Protein AF-A0A261XVB6-F1 (afdb_monomer)

Foldseek 3Di:
DVLVVVLVVCCVVQLVVLLVVLLVCCVPPPVSLVVLQVQLVVVVVVVVVCCCVVVVDDDDDDDRDDSVVSSNSSSVVVSVVVSVVVSVVSVVVVVVVVVVVVVVVVVVVVVVVVVVVVVVVVVVVVVVVVVVVVVVVVVVVVVVVVVVVVVVVVVVVVCCVPPVDDDDDDPPDPPPPDDVPRVVPVVVVVVPPPDVVVVVVVVVVVVVVVVVVVVVVVVVVVVVVVVVVVVPPD

InterPro domains:
  IPR010754 Optic atrophy 3-like [PF07047] (4-123)
  IPR010754 Optic atrophy 3-like [PTHR12499] (3-177)

Solvent-accessible surface area (backbone atoms only — not comparable to full-atom values): 13211 Å² total; per-residue (Å²): 119,64,64,64,54,50,49,56,48,51,50,65,66,44,50,58,58,48,42,52,51,42,51,47,42,42,72,72,34,70,72,49,21,54,48,19,32,52,46,30,54,46,52,52,49,50,52,49,51,49,49,30,69,73,70,69,54,81,91,69,86,82,74,81,66,59,66,75,61,22,27,55,50,14,31,52,53,50,38,51,50,52,53,50,49,53,51,51,51,52,51,52,54,51,48,56,57,50,50,54,57,52,50,54,53,49,54,52,51,53,52,51,51,55,50,50,54,50,52,51,52,52,52,49,51,52,48,52,52,52,51,52,53,52,53,53,51,51,52,52,52,52,52,52,53,49,53,53,51,50,54,51,52,53,50,53,50,51,47,50,73,74,61,77,63,80,91,81,77,84,84,76,66,86,74,81,80,73,55,96,90,53,73,77,59,66,60,55,64,66,66,67,55,73,55,71,71,56,56,49,52,50,49,52,50,50,50,52,53,52,50,56,53,48,55,52,49,52,53,51,49,53,52,48,52,58,54,53,62,64,68,75,76,119

Mean predicted aligned error: 20.4 Å

Organism: NCBI:txid1938954

Radius of gyration: 45.01 Å; Cα contacts (8 Å, |Δi|>4): 60; chains: 1; bounding box: 98×35×127 Å

pLDDT: mean 73.86, std 15.95, range [39.97, 94.69]

Secondary structure (DSSP, 8-state):
-HHHHHHHHHHHHHHHHHHHHHHHHHHH-HHHHHHHHHHHHHHHHHHHHHHHHHH-------PPPPHHHHHHHHHHHHHHHHHHHHHHHHHHHHHHHHHHHHHHHHHHHHHHHHHHHHHHHHHHHHHHHHHHHHHHHHHHHH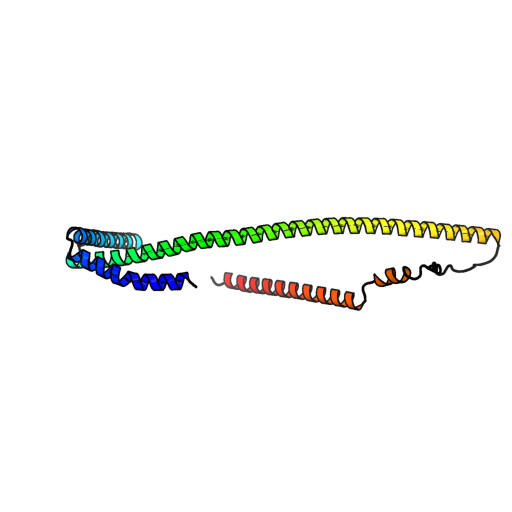HHHHHHHHHHHHHHHHHHHHH-S-------S------TT-HHHHHHHHTTS--HHHHHHHHHHHHHHHHHHHHHHHHHHHHHHHHHHTTS--

Sequence (234 aa):
MSAIKLGSLLIRTLAKPVANSIKTQAKQHPSFNQFCINVAQFTHRVEMNLKMSFLGYKKEVIRPLNDKRAVEAGANFLSESILFTVAAALILAESTRSAISNKNRRNLVDESISRLESEVEELRTSIEESTHANSDIQKHVQLLEEENGQLRRILDEIISVSIGLRDHTSYDRPAVMTFPGFEKQAQHHQAMALKPSEAEAVREALQRGSQAHTETQDAIEHLKVLNNDTSHAT

Structure (mmCIF, N/CA/C/O backbone):
data_AF-A0A261XVB6-F1
#
_entry.id   AF-A0A261XVB6-F1
#
loop_
_atom_site.group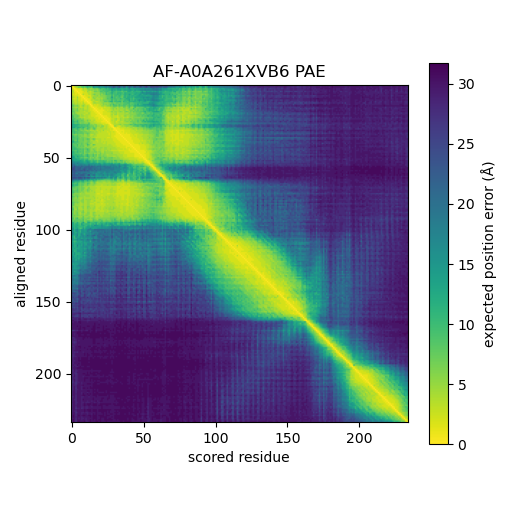_PDB
_atom_site.id
_atom_site.type_symbol
_atom_site.label_atom_id
_atom_site.label_alt_id
_atom_site.label_comp_id
_atom_site.label_asym_id
_atom_site.label_entity_id
_atom_site.label_seq_id
_atom_site.pdbx_PDB_ins_code
_atom_site.Cartn_x
_atom_site.Cartn_y
_atom_site.Cartn_z
_atom_site.occupancy
_atom_site.B_iso_or_equiv
_atom_site.auth_seq_id
_atom_site.auth_comp_id
_atom_site.auth_asym_id
_atom_site.auth_atom_id
_atom_site.pdbx_PDB_model_num
ATOM 1 N N . MET A 1 1 ? 9.467 -11.516 6.089 1.00 56.84 1 MET A N 1
ATOM 2 C CA . MET A 1 1 ? 9.468 -12.280 7.366 1.00 56.84 1 MET A CA 1
ATOM 3 C C . MET A 1 1 ? 9.385 -11.407 8.622 1.00 56.84 1 MET A C 1
ATOM 5 O O . MET A 1 1 ? 8.806 -11.864 9.600 1.00 56.84 1 MET A O 1
ATOM 9 N N . SER A 1 2 ? 9.936 -10.189 8.640 1.00 70.25 2 SER A N 1
ATOM 10 C CA . SER A 1 2 ? 10.050 -9.384 9.871 1.00 70.25 2 SER A CA 1
ATOM 11 C C . SER A 1 2 ? 8.726 -8.800 10.385 1.00 70.25 2 SER A C 1
ATOM 13 O O . SER A 1 2 ? 8.495 -8.824 11.588 1.00 70.25 2 SER A O 1
ATOM 15 N N . ALA A 1 3 ? 7.818 -8.362 9.504 1.00 70.06 3 ALA A N 1
ATOM 16 C CA . ALA A 1 3 ? 6.543 -7.756 9.911 1.00 70.06 3 ALA A CA 1
ATOM 17 C C . ALA A 1 3 ? 5.604 -8.735 10.638 1.00 70.06 3 ALA A C 1
ATOM 19 O O . ALA A 1 3 ? 5.028 -8.389 11.661 1.00 70.06 3 ALA A O 1
ATOM 20 N N . ILE A 1 4 ? 5.508 -9.985 10.169 1.00 76.00 4 ILE A N 1
ATOM 21 C CA . ILE A 1 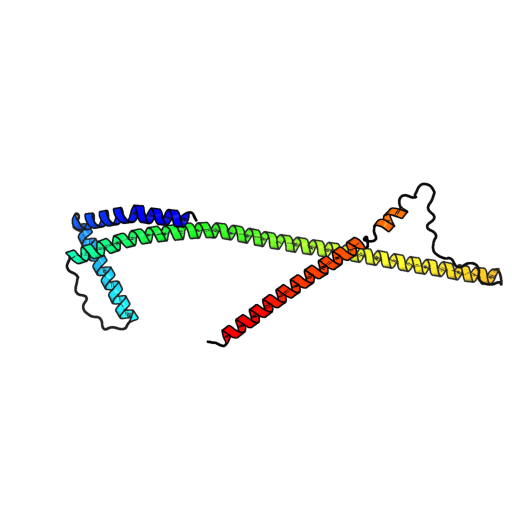4 ? 4.687 -11.027 10.813 1.00 76.00 4 ILE A CA 1
ATOM 22 C C . ILE A 1 4 ? 5.226 -11.337 12.216 1.00 76.00 4 ILE A C 1
ATOM 24 O O . ILE A 1 4 ? 4.464 -11.431 13.177 1.00 76.00 4 ILE A O 1
ATOM 28 N N . LYS A 1 5 ? 6.556 -11.436 12.349 1.00 78.25 5 LYS A N 1
ATOM 29 C CA . LYS A 1 5 ? 7.219 -11.673 13.637 1.00 78.25 5 LYS A CA 1
ATOM 30 C C . LYS A 1 5 ? 6.979 -10.508 14.603 1.00 78.25 5 LYS A C 1
ATOM 32 O O . LYS A 1 5 ? 6.546 -10.746 15.727 1.00 78.25 5 LYS A O 1
ATOM 37 N N . LEU A 1 6 ? 7.164 -9.268 14.150 1.00 77.81 6 LEU A N 1
ATOM 38 C CA . LEU A 1 6 ? 6.908 -8.066 14.951 1.00 77.81 6 LEU A CA 1
ATOM 39 C C . LEU A 1 6 ? 5.429 -7.916 15.327 1.00 77.81 6 LEU A C 1
ATOM 41 O O . LEU A 1 6 ? 5.128 -7.648 16.486 1.00 77.81 6 LEU A O 1
ATOM 45 N N . GLY A 1 7 ? 4.507 -8.160 14.395 1.00 77.69 7 GLY A N 1
ATOM 46 C CA . GLY A 1 7 ? 3.067 -8.112 14.645 1.00 77.69 7 GLY A CA 1
ATOM 47 C C . GLY A 1 7 ? 2.630 -9.138 15.690 1.00 77.69 7 GLY A C 1
ATOM 48 O O . GLY A 1 7 ? 1.938 -8.786 16.643 1.00 77.69 7 GLY A O 1
ATOM 49 N N . SER A 1 8 ? 3.104 -10.384 15.575 1.00 82.25 8 SER A N 1
ATOM 50 C CA . SER A 1 8 ? 2.797 -11.442 16.551 1.00 82.25 8 SER A CA 1
ATOM 51 C C . SER A 1 8 ? 3.316 -11.122 17.958 1.00 82.25 8 SER A C 1
ATOM 53 O O . SER A 1 8 ? 2.643 -11.407 18.951 1.00 82.25 8 SER A O 1
ATOM 55 N N . LEU A 1 9 ? 4.482 -10.475 18.048 1.00 81.19 9 LEU A N 1
ATOM 56 C CA . LEU A 1 9 ? 5.058 -10.041 19.313 1.00 81.19 9 LEU A CA 1
ATOM 57 C C . LEU A 1 9 ? 4.228 -8.900 19.904 1.00 81.19 9 LEU A C 1
ATOM 59 O O . LEU A 1 9 ? 3.797 -8.991 21.044 1.00 81.19 9 LEU A O 1
ATOM 63 N N . LEU A 1 10 ? 3.923 -7.876 19.111 1.00 77.75 10 LEU A N 1
ATOM 64 C CA . LEU A 1 10 ? 3.194 -6.682 19.537 1.00 77.75 10 LEU A CA 1
ATOM 65 C C . LEU A 1 10 ? 1.775 -7.013 20.023 1.00 77.75 10 LEU A C 1
ATOM 67 O O . LEU A 1 10 ? 1.356 -6.525 21.072 1.00 77.75 10 LEU A O 1
ATOM 71 N N . ILE A 1 11 ? 1.081 -7.925 19.338 1.00 79.69 11 ILE A N 1
ATOM 72 C CA . ILE A 1 11 ? -0.204 -8.473 19.792 1.00 79.69 11 ILE A CA 1
ATOM 73 C C . ILE A 1 11 ? -0.054 -9.159 21.150 1.00 79.69 11 ILE A C 1
ATOM 75 O O . ILE A 1 11 ? -0.820 -8.874 22.066 1.00 79.69 11 ILE A O 1
ATOM 79 N N . ARG A 1 12 ? 0.955 -10.015 21.333 1.00 79.50 12 ARG A N 1
ATOM 80 C CA . ARG A 1 12 ? 1.160 -10.724 22.604 1.00 79.50 12 ARG A CA 1
ATOM 81 C C . ARG A 1 12 ? 1.516 -9.779 23.754 1.00 79.50 12 ARG A C 1
ATOM 83 O O . ARG A 1 12 ? 1.060 -10.004 24.876 1.00 79.50 12 ARG A O 1
ATOM 90 N N . THR A 1 13 ? 2.308 -8.744 23.486 1.00 83.44 13 THR A N 1
ATOM 91 C CA . THR A 1 13 ? 2.786 -7.805 24.506 1.00 83.44 13 THR A CA 1
ATOM 92 C C . THR A 1 13 ? 1.726 -6.778 24.887 1.00 83.44 13 THR A C 1
ATOM 94 O O . THR A 1 13 ? 1.644 -6.421 26.055 1.00 83.44 13 THR A O 1
ATOM 97 N N . LEU A 1 14 ? 0.891 -6.326 23.944 1.00 80.75 14 LEU A N 1
ATOM 98 C CA . LEU A 1 14 ? -0.116 -5.293 24.204 1.00 80.75 14 LEU A CA 1
ATOM 99 C C . LEU A 1 14 ? -1.494 -5.857 24.557 1.00 80.75 14 LEU A C 1
ATOM 101 O O . LEU A 1 14 ? -2.204 -5.235 25.342 1.00 80.75 14 LEU A O 1
ATOM 105 N N . ALA A 1 15 ? -1.879 -7.039 24.063 1.00 81.94 15 ALA A N 1
ATOM 106 C CA . ALA A 1 15 ? -3.244 -7.536 24.251 1.00 81.94 15 ALA A CA 1
ATOM 107 C C . ALA A 1 15 ? -3.628 -7.718 25.725 1.00 81.94 15 ALA A C 1
ATOM 109 O O . ALA A 1 15 ? -4.680 -7.252 26.158 1.00 81.94 15 ALA A O 1
ATOM 110 N N . LYS A 1 16 ? -2.761 -8.357 26.519 1.00 85.81 16 LYS A N 1
ATOM 111 C CA . LYS A 1 16 ? -3.020 -8.593 27.947 1.00 85.81 16 LYS A CA 1
ATOM 112 C C . LYS A 1 16 ? -3.067 -7.306 28.783 1.00 85.81 16 LYS A C 1
ATOM 114 O O . LYS A 1 16 ? -4.055 -7.130 29.498 1.00 85.81 16 LYS A O 1
ATOM 119 N N . PRO A 1 17 ? -2.059 -6.410 28.738 1.00 86.81 17 PRO A N 1
ATOM 120 C CA . PRO A 1 17 ? -2.098 -5.193 29.543 1.00 86.81 17 PRO A CA 1
ATOM 121 C C . PRO A 1 17 ? -3.217 -4.249 29.104 1.00 86.81 17 PRO A C 1
ATOM 123 O O . PRO A 1 17 ? -3.887 -3.695 29.966 1.00 86.81 17 PRO A O 1
ATOM 126 N N . VAL A 1 18 ? -3.490 -4.110 27.801 1.00 87.06 18 VAL A N 1
ATOM 127 C CA . VAL A 1 18 ? -4.575 -3.240 27.314 1.00 87.06 18 VAL A CA 1
ATOM 128 C C . VAL A 1 18 ? -5.936 -3.750 27.788 1.00 87.06 18 VAL A C 1
ATOM 130 O O . VAL A 1 18 ? -6.711 -2.981 28.356 1.00 87.06 18 VAL A O 1
ATOM 133 N N . ALA A 1 19 ? -6.209 -5.051 27.646 1.00 85.44 19 ALA A N 1
ATOM 134 C CA . ALA A 1 19 ? -7.463 -5.638 28.114 1.00 85.44 19 ALA A CA 1
ATOM 135 C C . ALA A 1 19 ? -7.640 -5.497 29.636 1.00 85.44 19 ALA A C 1
ATOM 137 O O . ALA A 1 19 ? -8.719 -5.128 30.104 1.00 85.44 19 ALA A O 1
ATOM 138 N N . ASN A 1 20 ? -6.584 -5.745 30.418 1.00 88.00 20 ASN A N 1
ATOM 139 C CA . ASN A 1 20 ? -6.644 -5.626 31.876 1.00 88.00 20 ASN A CA 1
ATOM 140 C C . ASN A 1 20 ? -6.807 -4.172 32.339 1.00 88.00 20 ASN A C 1
ATOM 142 O O . ASN A 1 20 ? -7.611 -3.912 33.236 1.00 88.00 20 ASN A O 1
ATOM 146 N N . SER A 1 21 ? -6.113 -3.221 31.711 1.00 87.31 21 SER A N 1
ATOM 147 C CA . SER A 1 21 ? -6.244 -1.795 32.024 1.00 87.31 21 SER A CA 1
ATOM 148 C C . SER A 1 21 ? -7.649 -1.280 31.722 1.00 87.31 21 SER A C 1
ATOM 150 O O . SER A 1 21 ? -8.256 -0.631 32.569 1.00 87.31 21 SER A O 1
ATOM 152 N N . ILE A 1 22 ? -8.219 -1.632 30.566 1.00 87.38 22 ILE A N 1
ATOM 153 C CA . ILE A 1 22 ? -9.573 -1.204 30.183 1.00 87.38 22 ILE A CA 1
ATOM 154 C C . ILE A 1 22 ? -10.628 -1.797 31.124 1.00 87.38 22 ILE A C 1
ATOM 156 O O . ILE A 1 22 ? -11.503 -1.073 31.595 1.00 87.38 22 ILE A O 1
ATOM 160 N N . LYS A 1 23 ? -10.523 -3.086 31.477 1.00 86.12 23 LYS A N 1
ATOM 161 C CA . LYS A 1 23 ? -11.432 -3.723 32.449 1.00 86.12 23 LYS A CA 1
ATOM 162 C C . LYS A 1 23 ? -11.341 -3.097 33.840 1.00 86.12 23 LYS A C 1
ATOM 164 O O . LYS A 1 23 ? -12.351 -3.006 34.535 1.00 86.12 23 LYS A O 1
ATOM 169 N N . THR A 1 24 ? -10.145 -2.680 34.247 1.00 88.56 24 THR A N 1
ATOM 170 C CA . THR A 1 24 ? -9.918 -2.028 35.54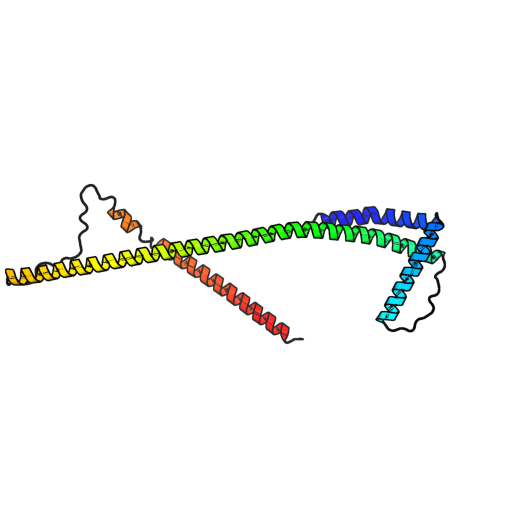2 1.00 88.56 24 THR A CA 1
ATOM 171 C C . THR A 1 24 ? -10.520 -0.623 35.546 1.00 88.56 24 THR A C 1
ATOM 173 O O . THR A 1 24 ? -11.302 -0.298 36.438 1.00 88.56 24 THR A O 1
ATOM 176 N N . GLN A 1 25 ? -10.287 0.158 34.487 1.00 87.81 25 GLN A N 1
ATOM 177 C CA . GLN A 1 25 ? -10.868 1.494 34.328 1.00 87.81 25 GLN A CA 1
ATOM 178 C C . GLN A 1 25 ? -12.398 1.470 34.230 1.00 87.81 25 GLN A C 1
ATOM 180 O O . GLN A 1 25 ? -13.057 2.333 34.805 1.00 87.81 25 GLN A O 1
ATOM 185 N N . ALA A 1 26 ? -12.976 0.452 33.585 1.00 86.94 26 ALA A N 1
ATOM 186 C CA . ALA A 1 26 ? -14.427 0.241 33.495 1.00 86.94 26 ALA A CA 1
ATOM 187 C C . ALA A 1 26 ? -15.099 0.036 34.861 1.00 86.94 26 ALA A C 1
ATOM 189 O O . ALA A 1 26 ? -16.275 0.361 35.034 1.00 86.94 26 ALA A O 1
ATOM 190 N N . LYS A 1 27 ? -14.351 -0.478 35.844 1.00 84.19 27 LYS A N 1
ATOM 191 C CA . LYS A 1 27 ? -14.835 -0.698 37.212 1.00 84.19 27 LYS A CA 1
ATOM 192 C C . LYS A 1 27 ? -14.531 0.472 38.145 1.00 84.19 27 LYS A C 1
ATOM 194 O O . LYS A 1 27 ? -15.310 0.717 39.057 1.00 84.19 27 LYS A O 1
ATOM 199 N N . GLN A 1 28 ? -13.409 1.160 37.938 1.00 86.62 28 GLN A N 1
ATOM 200 C CA . GLN A 1 28 ? -12.924 2.207 38.841 1.00 86.62 28 GLN A CA 1
ATOM 201 C C . GLN A 1 28 ? -13.483 3.599 38.520 1.00 86.62 28 GLN A C 1
ATOM 203 O O . GLN A 1 28 ? -13.723 4.373 39.443 1.00 86.62 28 GLN A O 1
ATOM 208 N N . HIS A 1 29 ? -13.725 3.925 37.244 1.00 89.31 29 HIS A N 1
ATOM 209 C CA . HIS A 1 29 ? -14.181 5.258 36.844 1.00 89.31 29 HIS A CA 1
ATOM 210 C C . HIS A 1 29 ? -15.643 5.268 36.361 1.00 89.31 29 HIS A C 1
ATOM 212 O O . HIS A 1 29 ? -15.937 4.672 35.323 1.00 89.31 29 HIS A O 1
ATOM 218 N N . PRO A 1 30 ? -16.553 6.012 37.029 1.00 86.56 30 PRO A N 1
ATOM 219 C CA . PRO A 1 30 ? -17.961 6.085 36.632 1.00 86.56 30 PRO A CA 1
ATOM 220 C C . PRO A 1 30 ? -18.167 6.724 35.251 1.00 86.56 30 PRO A C 1
ATOM 222 O O . PRO A 1 30 ? -18.986 6.246 34.473 1.00 86.56 30 PRO A O 1
ATOM 225 N N . SER A 1 31 ? -17.383 7.744 34.886 1.00 87.81 31 SER A N 1
ATOM 226 C CA . SER A 1 31 ? -17.466 8.357 33.550 1.00 87.81 31 SER A CA 1
ATOM 227 C C . SER A 1 31 ? -17.109 7.368 32.437 1.00 87.81 31 SER A C 1
ATOM 229 O O . SER A 1 31 ? -17.745 7.342 31.385 1.00 87.81 31 SER A O 1
ATOM 231 N N . PHE A 1 32 ? -16.100 6.528 32.679 1.00 87.25 32 PHE A N 1
ATOM 232 C CA . PHE A 1 32 ? -15.657 5.527 31.714 1.00 87.25 32 PHE A CA 1
ATOM 233 C C . PHE A 1 32 ? -16.599 4.317 31.674 1.00 87.25 32 PHE A C 1
ATOM 235 O O . PHE A 1 32 ? -16.872 3.786 30.603 1.00 87.25 32 PHE A O 1
ATOM 242 N N . ASN A 1 33 ? -17.177 3.940 32.814 1.00 87.56 33 ASN A N 1
ATOM 243 C CA . ASN A 1 33 ? -18.265 2.970 32.891 1.00 87.56 33 ASN A CA 1
ATOM 244 C C . ASN A 1 33 ? -19.444 3.388 31.990 1.00 87.56 33 ASN A C 1
ATOM 246 O O . ASN A 1 33 ? -19.859 2.616 31.124 1.00 87.56 33 ASN A O 1
ATOM 250 N N . GLN A 1 34 ? -19.884 4.647 32.087 1.00 88.19 34 GLN A N 1
ATOM 251 C CA . GLN A 1 34 ? -20.965 5.172 31.252 1.00 88.19 34 GLN A CA 1
ATOM 252 C C . GLN A 1 34 ? -20.602 5.219 29.766 1.00 88.19 34 GLN A C 1
ATOM 254 O O . GLN A 1 34 ? -21.436 4.923 28.910 1.00 88.19 34 GLN A O 1
ATOM 259 N N . PHE A 1 35 ? -19.342 5.523 29.448 1.00 89.81 35 PHE A N 1
ATOM 260 C CA . PHE A 1 35 ? -18.830 5.412 28.086 1.00 89.81 35 PHE A CA 1
ATOM 261 C C . PHE A 1 35 ? -18.906 3.969 27.563 1.00 89.81 35 PHE A C 1
ATOM 263 O O . PHE A 1 35 ? -19.417 3.751 26.466 1.00 89.81 35 PHE A O 1
ATOM 270 N N . CYS A 1 36 ? -18.484 2.973 28.349 1.00 88.81 36 CYS A N 1
ATOM 271 C CA . CYS A 1 36 ? -18.594 1.561 27.975 1.00 88.81 36 CYS A CA 1
ATOM 272 C C . CYS A 1 36 ? -20.050 1.130 27.758 1.00 88.81 36 CYS A C 1
ATOM 274 O O . CYS A 1 36 ? -20.319 0.402 26.804 1.00 88.81 36 CYS A O 1
ATOM 276 N N . ILE A 1 37 ? -20.990 1.606 28.581 1.00 88.19 37 ILE A N 1
ATOM 277 C CA . ILE A 1 37 ? -22.425 1.354 28.385 1.00 88.19 37 ILE A CA 1
ATOM 278 C C . ILE A 1 37 ? -22.891 1.954 27.057 1.00 88.19 37 ILE A C 1
ATOM 280 O O . ILE A 1 37 ? -23.522 1.258 26.264 1.00 88.19 37 ILE A O 1
ATOM 284 N N . ASN A 1 38 ? -22.541 3.210 26.773 1.00 88.81 38 ASN A N 1
ATOM 285 C CA . ASN A 1 38 ? -22.914 3.873 25.523 1.00 88.81 38 ASN A CA 1
ATOM 286 C C . ASN A 1 38 ? -22.355 3.140 24.299 1.00 88.81 38 ASN A C 1
ATOM 288 O O . ASN A 1 38 ? -23.084 2.927 23.332 1.00 88.81 38 ASN A O 1
ATOM 292 N N . VAL A 1 39 ? -21.095 2.702 24.360 1.00 90.38 39 VAL A N 1
ATOM 293 C CA . VAL A 1 39 ? -20.457 1.906 23.304 1.00 90.38 39 VAL A CA 1
ATOM 294 C C . VAL A 1 39 ? -21.157 0.558 23.136 1.00 90.38 39 VAL A C 1
ATOM 296 O O . VAL A 1 39 ? -21.505 0.198 22.018 1.00 90.38 39 VAL A O 1
ATOM 299 N N . ALA A 1 40 ? -21.438 -0.166 24.222 1.00 88.31 40 ALA A N 1
ATOM 300 C CA . ALA A 1 40 ? -22.124 -1.456 24.154 1.00 88.31 40 ALA A CA 1
ATOM 301 C C . ALA A 1 40 ? -23.529 -1.332 23.543 1.00 88.31 40 ALA A C 1
ATOM 303 O O . ALA A 1 40 ? -23.912 -2.122 22.680 1.00 88.31 40 ALA A O 1
ATOM 304 N N . GLN A 1 41 ? -24.282 -0.307 23.948 1.00 87.50 41 GLN A N 1
ATOM 305 C CA . GLN A 1 41 ? -25.609 -0.019 23.407 1.00 87.50 41 GLN A CA 1
ATOM 306 C C . GLN A 1 41 ? -25.536 0.428 21.943 1.00 87.50 41 GLN A C 1
ATOM 308 O O . GLN A 1 41 ? -26.385 0.036 21.145 1.00 87.50 41 GLN A O 1
ATOM 313 N N . PHE A 1 42 ? -24.529 1.221 21.566 1.00 89.31 42 PHE A N 1
ATOM 314 C CA . PHE A 1 42 ? -24.295 1.622 20.180 1.00 89.31 42 PHE A CA 1
ATOM 315 C C . PHE A 1 42 ? -23.989 0.414 19.295 1.00 89.31 42 PHE A C 1
ATOM 317 O O . PHE A 1 42 ? -24.677 0.212 18.297 1.00 89.31 42 PHE A O 1
ATOM 324 N N . THR A 1 43 ? -23.026 -0.423 19.685 1.00 87.56 43 THR A N 1
ATOM 325 C CA . THR A 1 43 ? -22.654 -1.627 18.934 1.00 87.56 43 THR A CA 1
ATOM 326 C C . THR A 1 43 ? -23.851 -2.557 18.775 1.00 87.56 43 THR A C 1
ATOM 328 O O . THR A 1 43 ? -24.128 -3.007 17.667 1.00 87.56 43 THR A O 1
ATOM 331 N N . HIS A 1 44 ? -24.632 -2.764 19.837 1.00 84.56 44 HIS A N 1
ATOM 332 C CA . HIS A 1 44 ? -25.839 -3.583 19.764 1.00 84.56 44 HIS A CA 1
ATOM 333 C C . HIS A 1 44 ? -26.907 -2.986 18.831 1.00 84.56 44 HIS A C 1
ATOM 335 O O . HIS A 1 44 ? -27.548 -3.712 18.073 1.00 84.56 44 HIS A O 1
ATOM 341 N N . ARG A 1 45 ? -27.079 -1.657 18.828 1.00 84.62 45 ARG A N 1
ATOM 342 C CA . ARG A 1 45 ? -27.983 -0.964 17.894 1.00 84.62 45 ARG A CA 1
ATOM 343 C C . ARG A 1 45 ? -27.518 -1.089 16.450 1.00 84.62 45 ARG A C 1
ATOM 345 O O . ARG A 1 45 ? -28.349 -1.322 15.581 1.00 84.62 45 ARG A O 1
ATOM 352 N N . VAL A 1 46 ? -26.221 -0.938 16.190 1.00 89.31 46 VAL A N 1
ATOM 353 C CA . VAL A 1 46 ? -25.637 -1.106 14.853 1.00 89.31 46 VAL A CA 1
ATOM 354 C C . VAL A 1 46 ? -25.820 -2.541 14.373 1.00 89.31 46 VAL A C 1
ATOM 356 O O . VAL A 1 46 ? -26.291 -2.746 13.259 1.00 89.31 46 VAL A O 1
ATOM 359 N N . GLU A 1 47 ? -25.529 -3.525 15.224 1.00 85.88 47 GLU A N 1
ATOM 360 C CA . GLU A 1 47 ? -25.714 -4.942 14.917 1.00 85.88 47 GLU A CA 1
ATOM 361 C C . GLU A 1 47 ? -27.181 -5.263 14.609 1.00 85.88 47 GLU A C 1
ATOM 363 O O . GLU A 1 47 ? -27.471 -5.891 13.592 1.00 85.88 47 GLU A O 1
ATOM 368 N N . MET A 1 48 ? -28.115 -4.795 15.445 1.00 84.44 48 MET A N 1
ATOM 369 C CA . MET A 1 48 ? -29.545 -4.995 15.218 1.00 84.44 48 MET A CA 1
ATOM 370 C C . MET A 1 48 ? -29.982 -4.308 13.922 1.00 84.44 48 MET A C 1
ATOM 372 O O . MET A 1 48 ? -30.620 -4.942 13.094 1.00 84.44 48 MET A O 1
ATOM 376 N N . ASN A 1 49 ? -29.591 -3.051 13.693 1.00 86.25 49 ASN A N 1
ATOM 377 C CA . ASN A 1 49 ? -29.923 -2.315 12.470 1.00 86.25 49 ASN A CA 1
ATOM 378 C C . ASN A 1 49 ? -29.387 -3.014 11.214 1.00 86.25 49 ASN A C 1
ATOM 380 O O . ASN A 1 49 ? -30.108 -3.102 10.224 1.00 86.25 49 ASN A O 1
ATOM 384 N N . LEU A 1 50 ? -28.161 -3.544 11.253 1.00 88.38 50 LEU A N 1
ATOM 385 C CA . LEU A 1 50 ? -27.584 -4.329 10.160 1.00 88.38 50 LEU A CA 1
ATOM 386 C C . LEU A 1 50 ? -28.347 -5.637 9.945 1.00 88.38 50 LEU A C 1
ATOM 388 O O . LEU A 1 50 ? -28.686 -5.947 8.808 1.00 88.38 50 LEU A O 1
ATOM 392 N N . LYS A 1 51 ? -28.678 -6.374 11.013 1.00 84.44 51 LYS A N 1
ATOM 393 C CA . LYS A 1 51 ? -29.484 -7.602 10.920 1.00 84.44 51 LYS A CA 1
ATOM 394 C C . LYS A 1 51 ? -30.878 -7.328 10.363 1.00 84.44 51 LYS A C 1
ATOM 396 O O . LYS A 1 51 ? -31.335 -8.073 9.506 1.00 84.44 51 LYS A O 1
ATOM 401 N N . MET A 1 52 ? -31.536 -6.253 10.794 1.00 84.94 52 MET A N 1
ATOM 402 C CA . MET A 1 52 ? -32.851 -5.873 10.271 1.00 84.94 52 MET A CA 1
ATOM 403 C C . MET A 1 52 ? -32.769 -5.421 8.811 1.00 84.94 52 MET A C 1
ATOM 405 O O . MET A 1 52 ? -33.637 -5.775 8.023 1.00 84.94 52 MET A O 1
ATOM 409 N N . SER A 1 53 ? -31.729 -4.663 8.447 1.00 83.69 53 SER A N 1
ATOM 410 C CA . SER A 1 53 ? -31.511 -4.184 7.076 1.00 83.69 53 SER A CA 1
ATOM 411 C C . SER A 1 53 ? -31.194 -5.333 6.117 1.00 83.69 53 SER A C 1
ATOM 413 O O . SER A 1 53 ? -31.725 -5.386 5.014 1.00 83.69 53 SER A O 1
ATOM 415 N N . PHE A 1 54 ? -30.363 -6.283 6.551 1.00 89.38 54 PHE A N 1
ATOM 416 C CA . PHE A 1 54 ? -29.911 -7.388 5.711 1.00 89.38 54 PHE A CA 1
ATOM 417 C C . PHE A 1 54 ? -30.909 -8.553 5.650 1.00 89.38 54 PHE A C 1
ATOM 419 O O . PHE A 1 54 ? -31.107 -9.123 4.584 1.00 89.38 54 PHE A O 1
ATOM 426 N N . LEU A 1 55 ? -31.552 -8.912 6.770 1.00 85.31 55 LEU A N 1
ATOM 427 C CA . LEU A 1 55 ? -32.481 -10.052 6.849 1.00 85.31 55 LEU A CA 1
ATOM 428 C C . LEU A 1 55 ? -33.972 -9.657 6.827 1.00 85.31 55 LEU A C 1
ATOM 430 O O . LEU A 1 55 ? -34.830 -10.533 6.871 1.00 85.31 55 LEU A O 1
ATOM 434 N N . GLY A 1 56 ? -34.310 -8.364 6.771 1.00 79.88 56 GLY A N 1
ATOM 435 C CA . GLY A 1 56 ? -35.692 -7.891 6.601 1.00 79.88 56 GLY A CA 1
ATOM 436 C C . GLY A 1 56 ? -36.627 -8.088 7.807 1.00 79.88 56 GLY A C 1
ATOM 437 O O . GLY A 1 56 ? -37.847 -8.022 7.656 1.00 79.88 56 GLY A O 1
ATOM 438 N N . TYR A 1 57 ? -36.098 -8.337 9.010 1.00 75.00 57 TYR A N 1
ATOM 439 C CA . TYR A 1 57 ? -36.910 -8.532 10.220 1.00 75.00 57 TYR A CA 1
ATOM 440 C C . TYR A 1 57 ? -37.612 -7.233 10.694 1.00 75.00 57 TYR A C 1
ATOM 442 O O . TYR A 1 57 ? -37.075 -6.130 10.572 1.00 75.00 57 TYR A O 1
ATOM 450 N N . LYS A 1 58 ? -38.816 -7.353 11.288 1.00 64.50 58 LYS A N 1
ATOM 451 C CA . LYS A 1 58 ? -39.601 -6.227 11.852 1.00 64.50 58 LYS A CA 1
ATOM 452 C C . LYS A 1 58 ? -38.921 -5.625 13.082 1.00 64.50 58 LYS A C 1
ATOM 454 O O . LYS A 1 58 ? -38.615 -6.348 14.020 1.00 64.50 58 LYS A O 1
ATOM 459 N N . LYS A 1 59 ? -38.748 -4.296 13.097 1.00 59.66 59 LYS A N 1
ATOM 460 C CA . LYS A 1 59 ? -38.080 -3.517 14.158 1.00 59.66 59 LYS A CA 1
ATOM 461 C C . LYS A 1 59 ? -38.658 -3.814 15.551 1.00 59.66 59 LYS A C 1
ATOM 463 O O . LYS A 1 59 ? -39.696 -3.273 15.923 1.00 59.66 59 LYS A O 1
ATOM 468 N N . GLU A 1 60 ? -37.973 -4.659 16.314 1.00 59.59 60 GLU A N 1
ATOM 469 C CA . GLU A 1 60 ? -38.331 -5.012 17.689 1.00 59.59 60 GLU A CA 1
ATOM 470 C C . GLU A 1 60 ? -37.662 -4.050 18.692 1.00 59.59 60 GLU A C 1
ATOM 472 O O . GLU A 1 60 ? -36.591 -3.494 18.429 1.00 59.59 60 GLU A O 1
ATOM 477 N N . VAL A 1 61 ? -38.312 -3.800 19.835 1.00 57.53 61 VAL A N 1
ATOM 478 C CA . VAL A 1 61 ? -37.821 -2.869 20.865 1.00 57.53 61 VAL A CA 1
ATOM 479 C C . VAL A 1 61 ? -36.570 -3.446 21.530 1.00 57.53 61 VAL A C 1
ATOM 481 O O . VAL A 1 61 ? -36.634 -4.421 22.277 1.00 57.53 61 VAL A O 1
ATOM 484 N N . ILE A 1 62 ? -35.427 -2.810 21.274 1.00 61.44 62 ILE A N 1
ATOM 485 C CA . ILE A 1 62 ? -34.125 -3.186 21.829 1.00 61.44 62 ILE A CA 1
ATOM 486 C C . ILE A 1 62 ? -34.140 -2.937 23.343 1.00 61.44 62 ILE A C 1
ATOM 488 O O . ILE A 1 62 ? -34.133 -1.788 23.790 1.00 61.44 62 ILE A O 1
ATOM 492 N N . ARG A 1 63 ? -34.165 -4.009 24.143 1.00 60.25 63 ARG A N 1
ATOM 493 C CA . ARG A 1 63 ? -34.082 -3.909 25.607 1.00 60.25 63 ARG A CA 1
ATOM 494 C C . ARG A 1 63 ? -32.647 -3.542 26.004 1.00 60.25 63 ARG A C 1
ATOM 496 O O . ARG A 1 63 ? -31.727 -4.261 25.612 1.00 60.25 63 ARG A O 1
ATOM 503 N N . PRO A 1 64 ? -32.424 -2.464 26.776 1.00 65.56 64 PRO A N 1
ATOM 504 C CA . PRO A 1 64 ? -31.086 -2.136 27.239 1.00 65.56 64 PRO A CA 1
ATOM 505 C C . PRO A 1 64 ? -30.572 -3.245 28.167 1.00 65.56 64 PRO A C 1
ATOM 507 O O . PRO A 1 64 ? -31.274 -3.704 29.068 1.00 65.56 64 PRO A O 1
ATOM 510 N N . LEU A 1 65 ? -29.346 -3.701 27.912 1.00 63.72 65 LEU A N 1
ATOM 511 C CA . LEU A 1 65 ? -28.663 -4.695 28.735 1.00 63.72 65 LEU A CA 1
ATOM 512 C C . LEU A 1 65 ? -28.414 -4.152 30.155 1.00 63.72 65 LEU A C 1
ATOM 514 O O . LEU A 1 65 ? -28.126 -2.970 30.310 1.00 63.72 65 LEU A O 1
ATOM 518 N N . ASN A 1 66 ? -28.467 -5.029 31.165 1.00 77.00 66 ASN A N 1
ATOM 519 C CA . ASN A 1 66 ? -28.091 -4.723 32.553 1.00 77.00 66 ASN A CA 1
ATOM 520 C C . ASN A 1 66 ? -26.721 -4.022 32.598 1.00 77.00 66 ASN A C 1
ATOM 522 O O . ASN A 1 66 ? -25.759 -4.546 32.028 1.00 77.00 66 ASN A O 1
ATOM 526 N N . ASP A 1 67 ? -26.637 -2.889 33.298 1.00 79.56 67 ASP A N 1
ATOM 527 C CA . ASP A 1 67 ? -25.473 -1.999 33.358 1.00 79.56 67 ASP A CA 1
ATOM 528 C C . ASP A 1 67 ? -24.156 -2.753 33.569 1.00 79.56 67 ASP A C 1
ATOM 530 O O . ASP A 1 67 ? -23.193 -2.540 32.839 1.00 79.56 67 ASP A O 1
ATOM 534 N N . LYS A 1 68 ? -24.113 -3.738 34.476 1.00 84.38 68 LYS A N 1
ATOM 535 C CA . LYS A 1 68 ? -22.888 -4.526 34.728 1.00 84.38 68 LYS A CA 1
ATOM 536 C C . LYS A 1 68 ? -22.419 -5.314 33.501 1.00 84.38 68 LYS A C 1
ATOM 538 O O . LYS A 1 68 ? -21.222 -5.390 33.232 1.00 84.38 68 LYS A O 1
ATOM 543 N N . ARG A 1 69 ? -23.360 -5.895 32.755 1.00 84.25 69 ARG A N 1
ATOM 544 C CA . ARG A 1 69 ? -23.077 -6.686 31.551 1.00 84.25 69 ARG A CA 1
ATOM 545 C C . ARG A 1 69 ? -22.760 -5.785 30.358 1.00 84.25 69 ARG A C 1
ATOM 547 O O . ARG A 1 69 ? -21.907 -6.136 29.550 1.00 84.25 69 ARG A O 1
ATOM 554 N N . ALA A 1 70 ? -23.414 -4.625 30.263 1.00 85.75 70 ALA A N 1
ATOM 555 C CA . ALA A 1 70 ? -23.113 -3.615 29.251 1.00 85.75 70 ALA A CA 1
ATOM 556 C C . ALA A 1 70 ? -21.681 -3.081 29.404 1.00 85.75 70 ALA A C 1
ATOM 558 O O . ALA A 1 70 ? -20.957 -2.970 28.419 1.00 85.75 70 ALA A O 1
ATOM 559 N N . VAL A 1 71 ? -21.238 -2.837 30.639 1.00 87.62 71 VAL A N 1
ATOM 560 C CA . VAL A 1 71 ? -19.869 -2.393 30.935 1.00 87.62 71 VAL A CA 1
ATOM 561 C C . VAL A 1 71 ? -18.835 -3.432 30.516 1.00 87.62 71 VAL A C 1
ATOM 563 O O . VAL A 1 71 ? -17.853 -3.087 29.865 1.00 87.62 71 VAL A O 1
ATOM 566 N N . GLU A 1 72 ? -19.052 -4.707 30.847 1.00 88.31 72 GLU A N 1
ATOM 567 C CA . GLU A 1 72 ? -18.133 -5.783 30.464 1.00 88.31 72 GLU A CA 1
ATOM 568 C C . GLU A 1 72 ? -18.060 -5.967 28.940 1.00 88.31 72 GLU A C 1
ATOM 570 O O . GLU A 1 72 ? -16.966 -6.069 28.381 1.00 88.31 72 GLU A O 1
ATOM 575 N N . ALA A 1 73 ? -19.210 -5.939 28.259 1.00 88.19 73 ALA A N 1
ATOM 576 C CA . ALA A 1 73 ? -19.275 -6.023 26.803 1.00 88.19 73 ALA A CA 1
ATOM 577 C C . ALA A 1 73 ? -18.579 -4.827 26.128 1.00 88.19 73 ALA A C 1
ATOM 579 O O . ALA A 1 73 ? -17.781 -5.015 25.210 1.00 88.19 73 ALA A O 1
ATOM 580 N N . GLY A 1 74 ? -18.825 -3.607 26.616 1.00 88.62 74 GLY A N 1
ATOM 581 C CA . GLY A 1 74 ? -18.193 -2.390 26.105 1.00 88.62 74 GLY A CA 1
ATOM 582 C C . GLY A 1 74 ? -16.680 -2.367 26.333 1.00 88.62 74 GLY A C 1
ATOM 583 O O . GLY A 1 74 ? -15.931 -1.972 25.442 1.00 88.62 74 GLY A O 1
ATOM 584 N N . ALA A 1 75 ? -16.214 -2.842 27.491 1.00 90.25 75 ALA A N 1
ATOM 585 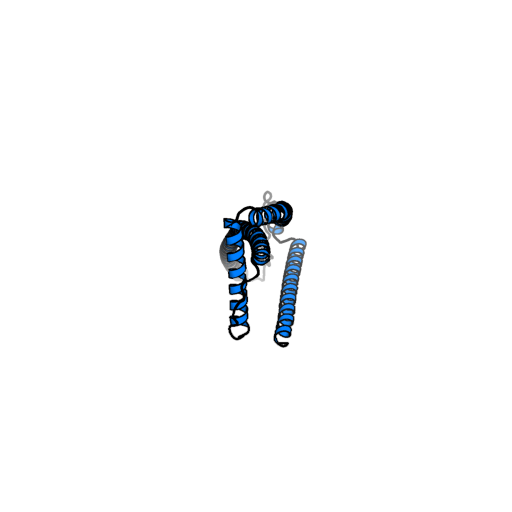C CA . ALA A 1 75 ? -14.791 -2.948 27.805 1.00 90.25 75 ALA A CA 1
ATOM 586 C C . ALA A 1 75 ? -14.064 -3.952 26.891 1.00 90.25 75 ALA A C 1
ATOM 588 O O . ALA A 1 75 ? -12.980 -3.645 26.389 1.00 90.25 75 ALA A O 1
ATOM 589 N N . ASN A 1 76 ? -14.660 -5.123 26.636 1.00 89.44 76 ASN A N 1
ATOM 590 C CA . ASN A 1 76 ? -14.091 -6.114 25.717 1.00 89.44 76 ASN A CA 1
ATOM 591 C C . ASN A 1 76 ? -14.017 -5.557 24.286 1.00 89.44 76 ASN A C 1
ATOM 593 O O . ASN A 1 76 ? -12.932 -5.542 23.702 1.00 89.44 76 ASN A O 1
ATOM 597 N N . PHE A 1 77 ? -15.117 -4.989 23.777 1.00 91.12 77 PHE A N 1
ATOM 598 C CA . PHE A 1 77 ? -15.163 -4.380 22.444 1.00 91.12 77 PHE A CA 1
ATOM 599 C C . PHE A 1 77 ? -14.118 -3.269 22.267 1.00 91.12 77 PHE A C 1
ATOM 601 O O . PHE A 1 77 ? -13.440 -3.204 21.242 1.00 91.12 77 PHE A O 1
ATOM 608 N N . LEU A 1 78 ? -13.943 -2.408 23.274 1.00 90.31 78 LEU A N 1
ATOM 609 C CA . LEU A 1 78 ? -12.957 -1.331 23.219 1.00 90.31 78 LEU A CA 1
ATOM 610 C C . LEU A 1 78 ? -11.521 -1.874 23.178 1.00 90.31 78 LEU A C 1
ATOM 612 O O . LEU A 1 78 ? -10.697 -1.376 22.411 1.00 90.31 78 LEU A O 1
ATOM 616 N N . SER A 1 79 ? -11.226 -2.911 23.969 1.00 89.75 79 SER A N 1
ATOM 617 C CA . SER A 1 79 ? -9.900 -3.539 23.979 1.00 89.75 79 SER A CA 1
ATOM 618 C C . SER A 1 79 ? -9.557 -4.215 22.650 1.00 89.75 79 SER A C 1
ATOM 620 O O . SER A 1 79 ? -8.434 -4.081 22.164 1.00 89.75 79 SER A O 1
ATOM 622 N N . GLU A 1 80 ? -10.533 -4.863 22.017 1.00 88.00 80 GLU A N 1
ATOM 623 C CA . GLU A 1 80 ? -10.374 -5.469 20.695 1.00 88.00 80 GLU A CA 1
ATOM 624 C C . GLU A 1 80 ? -10.221 -4.400 19.610 1.00 88.00 80 GLU A C 1
ATOM 626 O O . GLU A 1 80 ? -9.317 -4.495 18.783 1.00 88.00 80 GLU A O 1
ATOM 631 N N . SER A 1 81 ? -11.023 -3.333 19.664 1.00 90.56 81 SER A N 1
ATOM 632 C CA . SER A 1 81 ? -10.976 -2.227 18.699 1.00 90.56 81 SER A CA 1
ATOM 633 C C . SER A 1 81 ? -9.617 -1.528 18.678 1.00 90.56 81 SER A C 1
ATOM 635 O O . SER A 1 81 ? -9.097 -1.215 17.607 1.00 90.56 81 SER A O 1
ATOM 637 N N . ILE A 1 82 ? -9.002 -1.312 19.845 1.00 89.31 82 ILE A N 1
ATOM 638 C CA . ILE A 1 82 ? -7.670 -0.700 19.942 1.00 89.31 82 ILE A CA 1
ATOM 639 C C . ILE A 1 82 ? -6.615 -1.598 19.290 1.00 89.31 82 ILE A C 1
ATOM 641 O O . ILE A 1 82 ? -5.819 -1.120 18.482 1.00 89.31 82 ILE A O 1
ATOM 645 N N . LEU A 1 83 ? -6.625 -2.901 19.586 1.00 88.31 83 LEU A N 1
ATOM 646 C CA . LEU A 1 83 ? -5.682 -3.847 18.981 1.00 88.31 83 LEU A CA 1
ATOM 647 C C . LEU A 1 83 ? -5.871 -3.940 17.466 1.00 88.31 83 LEU A C 1
ATOM 649 O O . LEU A 1 83 ? -4.888 -3.929 16.725 1.00 88.31 83 LEU A O 1
ATOM 653 N N . PHE A 1 84 ? -7.121 -3.978 17.005 1.00 89.62 84 PHE A N 1
ATOM 654 C CA . PHE A 1 84 ? -7.446 -4.029 15.584 1.00 89.62 84 PHE A CA 1
ATOM 655 C C . PHE A 1 84 ? -6.997 -2.760 14.857 1.00 89.62 84 PHE A C 1
ATOM 657 O O . PHE A 1 84 ? -6.429 -2.840 13.773 1.00 89.62 84 PHE A O 1
ATOM 664 N N . THR A 1 85 ? -7.178 -1.593 15.480 1.00 90.75 85 THR A N 1
ATOM 665 C CA . THR A 1 85 ? -6.744 -0.301 14.929 1.00 90.75 85 THR A CA 1
ATOM 666 C C . THR A 1 85 ? -5.225 -0.240 14.800 1.00 90.75 85 THR A C 1
ATOM 668 O O . THR A 1 85 ? -4.715 0.148 13.752 1.00 90.75 85 THR A O 1
ATOM 671 N N . VAL A 1 86 ? -4.487 -0.674 15.826 1.00 87.56 86 VAL A N 1
ATOM 672 C CA . VAL A 1 86 ? -3.016 -0.721 15.784 1.00 87.56 86 VAL A CA 1
ATOM 673 C C . VAL A 1 86 ? -2.529 -1.702 14.715 1.00 87.56 86 VAL A C 1
ATOM 675 O O . VAL A 1 86 ? -1.621 -1.376 13.950 1.00 87.56 86 VAL A O 1
ATOM 678 N N . ALA A 1 87 ? -3.148 -2.880 14.615 1.00 85.56 87 ALA A N 1
ATOM 679 C CA . ALA A 1 87 ? -2.819 -3.863 13.587 1.00 85.56 87 ALA A CA 1
ATOM 680 C C . ALA A 1 87 ? -3.109 -3.332 12.172 1.00 85.56 87 ALA A C 1
ATOM 682 O O . ALA A 1 87 ? -2.251 -3.428 11.296 1.00 85.56 87 ALA A O 1
ATOM 683 N N . ALA A 1 88 ? -4.277 -2.721 11.954 1.00 88.88 88 ALA A N 1
ATOM 684 C CA . ALA A 1 88 ? -4.650 -2.119 10.677 1.00 88.88 88 ALA A CA 1
ATOM 685 C C . ALA A 1 88 ? -3.702 -0.975 10.293 1.00 88.88 88 ALA A C 1
ATOM 687 O O . ALA A 1 88 ? -3.232 -0.928 9.158 1.00 88.88 88 ALA A O 1
ATOM 688 N N . ALA A 1 89 ? -3.356 -0.098 11.240 1.00 88.25 89 ALA A N 1
ATOM 689 C CA . ALA A 1 89 ? -2.400 0.983 11.018 1.00 88.25 89 ALA A CA 1
ATOM 690 C C . ALA A 1 89 ? -1.015 0.450 10.621 1.00 88.25 89 ALA A C 1
ATOM 692 O O . ALA A 1 89 ? -0.419 0.953 9.671 1.00 88.25 89 ALA A O 1
ATOM 693 N N . LEU A 1 90 ? -0.526 -0.604 11.286 1.00 85.50 90 LEU A N 1
ATOM 694 C CA . LEU A 1 90 ? 0.735 -1.264 10.926 1.00 85.50 90 LEU A CA 1
ATOM 695 C C . LEU A 1 90 ? 0.697 -1.865 9.517 1.00 85.50 90 LEU A C 1
ATOM 697 O O . LEU A 1 90 ? 1.653 -1.707 8.759 1.00 85.50 90 LEU A O 1
ATOM 701 N N . ILE A 1 91 ? -0.401 -2.534 9.155 1.00 85.56 91 ILE A N 1
ATOM 702 C CA . ILE A 1 91 ? -0.569 -3.130 7.824 1.00 85.56 91 ILE A CA 1
ATOM 703 C C . ILE A 1 91 ? -0.599 -2.041 6.749 1.00 85.56 91 ILE A C 1
ATOM 705 O O . ILE A 1 91 ? 0.091 -2.161 5.739 1.00 85.56 91 ILE A O 1
ATOM 709 N N . LEU A 1 92 ? -1.359 -0.964 6.962 1.00 86.88 92 LEU A N 1
ATOM 710 C CA . LEU A 1 92 ? -1.437 0.153 6.021 1.00 86.88 92 LEU A CA 1
ATOM 711 C C . LEU A 1 92 ? -0.090 0.874 5.884 1.00 86.88 92 LEU A C 1
ATOM 713 O O . LEU A 1 92 ? 0.308 1.202 4.768 1.00 86.88 92 LEU A O 1
ATOM 717 N N . ALA A 1 93 ? 0.640 1.067 6.985 1.00 85.31 93 ALA A N 1
ATOM 718 C CA . ALA A 1 93 ? 1.965 1.683 6.972 1.00 85.31 93 ALA A CA 1
ATOM 719 C C . ALA A 1 93 ? 3.000 0.844 6.200 1.00 85.31 93 ALA A C 1
ATOM 721 O O . ALA A 1 93 ? 3.777 1.385 5.416 1.00 85.31 93 ALA A O 1
ATOM 722 N N . GLU A 1 94 ? 3.002 -0.481 6.368 1.00 81.81 94 GLU A N 1
ATOM 723 C CA . GLU A 1 94 ? 3.901 -1.351 5.597 1.00 81.81 94 GLU A CA 1
ATOM 724 C C . GLU A 1 94 ? 3.448 -1.491 4.136 1.00 81.81 94 GLU A C 1
ATOM 726 O O . GLU A 1 94 ? 4.286 -1.596 3.241 1.00 81.81 94 GLU A O 1
ATOM 731 N N . SER A 1 95 ? 2.138 -1.449 3.870 1.00 81.56 95 SER A N 1
ATOM 732 C CA . SER A 1 95 ? 1.573 -1.483 2.516 1.00 81.56 95 SER A CA 1
ATOM 733 C C . SER A 1 95 ? 2.019 -0.278 1.686 1.00 81.56 95 SER A C 1
ATOM 735 O O . SER A 1 95 ? 2.517 -0.451 0.573 1.00 81.56 95 SER A O 1
ATOM 737 N N . THR A 1 96 ? 1.942 0.939 2.234 1.00 77.50 96 THR A N 1
ATOM 738 C CA . THR A 1 96 ? 2.405 2.150 1.534 1.00 77.50 96 THR A CA 1
ATOM 739 C C . THR A 1 96 ? 3.917 2.136 1.324 1.00 77.50 96 THR A C 1
ATOM 741 O O . THR A 1 96 ? 4.387 2.424 0.222 1.00 77.50 96 THR A O 1
ATOM 744 N N . ARG A 1 97 ? 4.689 1.707 2.331 1.00 79.44 97 ARG A N 1
ATOM 745 C CA . ARG A 1 97 ? 6.142 1.526 2.208 1.00 79.44 97 ARG A CA 1
ATOM 746 C C . ARG A 1 97 ? 6.514 0.485 1.144 1.00 79.44 97 ARG A C 1
ATOM 748 O O . ARG A 1 97 ? 7.412 0.719 0.336 1.00 79.44 97 ARG A O 1
ATOM 755 N N . SER A 1 98 ? 5.805 -0.640 1.100 1.00 65.50 98 SER A N 1
ATOM 756 C CA . SER A 1 98 ? 6.012 -1.705 0.108 1.00 65.50 98 SER A CA 1
ATOM 757 C C . SER A 1 98 ? 5.604 -1.269 -1.301 1.00 65.50 98 SER A C 1
ATOM 759 O O . SER A 1 98 ? 6.275 -1.613 -2.274 1.00 65.50 98 SER A O 1
ATOM 761 N N . ALA A 1 99 ? 4.545 -0.466 -1.429 1.00 62.47 99 ALA A N 1
ATOM 762 C CA . ALA A 1 99 ? 4.093 0.075 -2.707 1.00 62.47 99 ALA A CA 1
ATOM 763 C C . ALA A 1 99 ? 5.137 1.009 -3.342 1.00 62.47 99 ALA A C 1
ATOM 765 O O . ALA A 1 99 ? 5.356 0.941 -4.552 1.00 62.47 99 ALA A O 1
ATOM 766 N N . ILE A 1 100 ? 5.840 1.816 -2.537 1.00 63.50 100 ILE A N 1
ATOM 767 C CA . ILE A 1 100 ? 6.930 2.685 -3.013 1.00 63.50 100 ILE A CA 1
ATOM 768 C C . ILE A 1 100 ? 8.098 1.847 -3.562 1.00 63.50 100 ILE A C 1
ATOM 770 O O . ILE A 1 100 ? 8.601 2.128 -4.649 1.00 63.50 100 ILE A O 1
ATOM 774 N N . SER A 1 101 ? 8.489 0.774 -2.865 1.00 65.06 101 SER A N 1
ATOM 775 C CA . SER A 1 101 ? 9.558 -0.126 -3.328 1.00 65.06 101 SER A CA 1
ATOM 776 C C . SER A 1 101 ? 9.181 -0.876 -4.615 1.00 65.06 101 SER A C 1
ATOM 778 O O . SER A 1 101 ? 9.990 -0.964 -5.541 1.00 65.06 101 SER A O 1
ATOM 780 N N . ASN A 1 102 ? 7.935 -1.347 -4.726 1.00 63.09 102 ASN A N 1
ATOM 781 C CA . ASN A 1 102 ? 7.441 -1.997 -5.941 1.00 63.09 102 ASN A CA 1
ATOM 782 C C . ASN A 1 102 ? 7.343 -1.038 -7.133 1.00 63.09 102 ASN A C 1
ATOM 784 O O . ASN A 1 102 ? 7.630 -1.448 -8.257 1.00 63.09 102 ASN A O 1
ATOM 788 N N . LYS A 1 103 ? 6.976 0.229 -6.903 1.00 65.06 103 LYS A N 1
ATOM 789 C CA . LYS A 1 103 ? 6.973 1.260 -7.948 1.00 65.06 103 LYS A CA 1
ATOM 790 C C . LYS A 1 103 ? 8.380 1.503 -8.489 1.00 65.06 103 LYS A C 1
ATOM 792 O O . LYS A 1 103 ? 8.551 1.561 -9.698 1.00 65.06 103 LYS A O 1
ATOM 797 N N . ASN A 1 104 ? 9.387 1.557 -7.616 1.00 70.06 104 ASN A N 1
ATOM 798 C CA . ASN A 1 104 ? 10.771 1.738 -8.050 1.00 70.06 104 ASN A CA 1
ATOM 799 C C . ASN A 1 104 ? 11.257 0.567 -8.918 1.00 70.06 104 ASN A C 1
ATOM 801 O O . ASN A 1 104 ? 11.883 0.780 -9.947 1.00 70.06 104 ASN A O 1
ATOM 805 N N . ARG A 1 105 ? 10.906 -0.673 -8.549 1.00 71.19 105 ARG A N 1
ATOM 806 C CA . ARG A 1 105 ? 11.227 -1.854 -9.365 1.00 71.19 105 ARG A CA 1
ATOM 807 C C . ARG A 1 105 ? 10.531 -1.827 -10.727 1.00 71.19 105 ARG A C 1
ATOM 809 O O . ARG A 1 105 ? 11.154 -2.188 -11.713 1.00 71.19 105 ARG A O 1
ATOM 816 N N . ARG A 1 106 ? 9.263 -1.408 -10.783 1.00 70.31 106 ARG A N 1
ATOM 817 C CA . ARG A 1 106 ? 8.530 -1.256 -12.049 1.00 70.31 106 ARG A CA 1
ATOM 818 C C . ARG A 1 106 ? 9.167 -0.202 -12.949 1.00 70.31 106 ARG A C 1
ATOM 820 O O . ARG A 1 106 ? 9.468 -0.516 -14.087 1.00 70.31 106 ARG A O 1
ATOM 827 N N . ASN A 1 107 ? 9.476 0.972 -12.402 1.00 76.25 107 ASN A N 1
ATOM 828 C CA . ASN A 1 107 ? 10.140 2.037 -13.151 1.00 76.25 107 ASN A CA 1
ATOM 829 C C . ASN A 1 107 ? 11.487 1.582 -13.740 1.00 76.25 107 ASN A C 1
ATOM 831 O O . ASN A 1 107 ? 11.767 1.872 -14.893 1.00 76.25 107 ASN A O 1
ATOM 835 N N . LEU A 1 108 ? 12.298 0.838 -12.975 1.00 83.62 108 LEU A N 1
ATOM 836 C CA . LEU A 1 108 ? 13.574 0.296 -13.464 1.00 83.62 108 LEU A CA 1
ATOM 837 C C . LEU A 1 108 ? 13.393 -0.723 -14.595 1.00 83.62 108 LEU A C 1
ATOM 839 O O . LEU A 1 108 ? 14.203 -0.779 -15.518 1.00 83.62 108 LEU A O 1
ATOM 843 N N . VAL A 1 109 ? 12.353 -1.557 -14.511 1.00 85.25 109 VAL A N 1
ATOM 844 C CA . VAL A 1 109 ? 12.022 -2.514 -15.575 1.00 85.25 109 VAL A CA 1
ATOM 845 C C . VAL A 1 109 ? 11.574 -1.769 -16.830 1.00 85.25 109 VAL A C 1
ATOM 847 O O . VAL A 1 109 ? 12.079 -2.079 -17.902 1.00 85.25 109 VAL A O 1
ATOM 850 N N . ASP A 1 110 ? 10.712 -0.761 -16.699 1.00 87.12 110 ASP A N 1
ATOM 851 C CA . ASP A 1 110 ? 10.250 0.053 -17.831 1.00 87.12 110 ASP A CA 1
ATOM 852 C C . ASP A 1 110 ? 11.412 0.816 -18.495 1.00 87.12 110 ASP A C 1
ATOM 854 O O . ASP A 1 110 ? 11.523 0.837 -19.718 1.00 87.12 110 ASP A O 1
ATOM 858 N N . GLU A 1 111 ? 12.333 1.373 -17.702 1.00 90.12 111 GLU A N 1
ATOM 859 C CA . GLU A 1 111 ? 13.559 2.011 -18.202 1.00 90.12 111 GLU A CA 1
ATOM 860 C C . GLU A 1 111 ? 14.454 1.011 -18.951 1.00 90.12 111 GLU A C 1
ATOM 862 O O . GLU A 1 111 ? 14.973 1.312 -20.025 1.00 90.12 111 GLU A O 1
ATOM 867 N N . SER A 1 112 ? 14.594 -0.208 -18.420 1.00 90.50 112 SER A N 1
ATOM 868 C CA . SER A 1 112 ? 15.380 -1.269 -19.060 1.00 90.50 112 SER A CA 1
ATOM 869 C C . SER A 1 112 ? 14.764 -1.721 -20.384 1.00 90.50 112 SER A C 1
ATOM 871 O O . SER A 1 112 ? 15.497 -1.959 -21.341 1.00 90.50 112 SER A O 1
ATOM 873 N N . ILE A 1 113 ? 13.433 -1.825 -20.449 1.00 91.69 113 ILE A N 1
ATOM 874 C CA . ILE A 1 113 ? 12.701 -2.152 -21.679 1.00 91.69 113 ILE A CA 1
ATOM 875 C C . ILE A 1 113 ? 12.936 -1.057 -22.719 1.00 91.69 113 ILE A C 1
ATOM 877 O O . ILE A 1 113 ? 13.377 -1.363 -23.820 1.00 91.69 113 ILE A O 1
ATOM 881 N N . SER A 1 114 ? 12.740 0.211 -22.347 1.00 92.06 114 SER A N 1
ATOM 882 C CA . SER A 1 114 ? 12.935 1.337 -23.263 1.00 92.06 114 SER A CA 1
ATOM 883 C C . SER A 1 114 ? 14.373 1.420 -23.791 1.00 92.06 114 SER A C 1
ATOM 885 O O . SER A 1 114 ? 14.582 1.685 -24.975 1.00 92.06 114 SER A O 1
ATOM 887 N N . ARG A 1 115 ? 15.375 1.134 -22.948 1.00 94.00 115 ARG A N 1
ATOM 888 C CA . ARG A 1 115 ? 16.776 1.074 -23.384 1.00 94.00 115 ARG A CA 1
ATOM 889 C C . ARG A 1 115 ? 17.017 -0.054 -24.387 1.00 94.00 115 ARG A C 1
ATOM 891 O O . ARG A 1 115 ? 17.649 0.180 -25.410 1.00 94.00 115 ARG A O 1
ATOM 898 N N . LEU A 1 116 ? 16.509 -1.254 -24.107 1.00 92.81 116 LEU A N 1
ATOM 899 C CA . LEU A 1 116 ? 16.651 -2.406 -25.002 1.00 92.81 116 LEU A CA 1
ATOM 900 C C . LEU A 1 116 ? 15.958 -2.172 -26.349 1.00 92.81 116 LEU A C 1
ATOM 902 O O . LEU A 1 116 ? 16.503 -2.548 -27.379 1.00 92.81 116 LEU A O 1
ATOM 906 N N . GLU A 1 117 ? 14.790 -1.529 -26.358 1.00 93.62 117 GLU A N 1
ATOM 907 C CA . GLU A 1 117 ? 14.103 -1.145 -27.597 1.00 93.62 117 GLU A CA 1
ATOM 908 C C . GLU A 1 117 ? 14.951 -0.177 -28.435 1.00 93.62 117 GLU A C 1
ATOM 910 O O . GLU A 1 117 ? 15.095 -0.381 -29.639 1.00 93.62 117 GLU A O 1
ATOM 915 N N . SER A 1 118 ? 15.573 0.822 -27.799 1.00 93.44 118 SER A N 1
ATOM 916 C CA . SER A 1 118 ? 16.481 1.754 -28.479 1.00 93.44 118 SER A CA 1
ATOM 917 C C . SER A 1 118 ? 17.730 1.060 -29.027 1.00 93.44 118 SER A C 1
ATOM 919 O O . SER A 1 118 ? 18.124 1.335 -30.156 1.00 93.44 118 SER A O 1
ATOM 921 N N . GLU A 1 119 ? 18.346 0.163 -28.251 1.00 94.38 119 GLU A N 1
ATOM 922 C CA . GLU A 1 119 ? 19.515 -0.607 -28.697 1.00 94.38 119 GLU A CA 1
ATOM 923 C C . GLU A 1 119 ? 19.157 -1.492 -29.900 1.00 94.38 119 GLU A C 1
ATOM 925 O O . GLU A 1 119 ? 19.899 -1.542 -30.876 1.00 94.38 119 GLU A O 1
ATOM 930 N N . VAL A 1 120 ? 17.999 -2.161 -29.880 1.00 94.38 120 VAL A N 1
ATOM 931 C CA . VAL A 1 120 ? 17.540 -2.983 -31.011 1.00 94.38 120 VAL A CA 1
ATOM 932 C C . VAL A 1 120 ? 17.341 -2.140 -32.269 1.00 94.38 120 VAL A C 1
ATOM 934 O O . VAL A 1 120 ? 17.721 -2.584 -33.353 1.00 94.38 120 VAL A O 1
ATOM 937 N N . GLU A 1 121 ? 16.765 -0.947 -32.147 1.00 94.25 121 GLU A N 1
ATOM 938 C CA . GLU A 1 121 ? 16.537 -0.065 -33.294 1.00 94.25 121 GLU A CA 1
ATOM 939 C C . GLU A 1 121 ? 17.848 0.483 -33.878 1.00 94.25 121 GLU A C 1
ATOM 941 O O . GLU A 1 121 ? 18.036 0.511 -35.097 1.00 94.25 121 GLU A O 1
ATOM 946 N N . GLU A 1 122 ? 18.802 0.836 -33.016 1.00 94.69 122 GLU A N 1
ATOM 947 C CA . GLU A 1 122 ? 20.146 1.241 -33.433 1.00 94.69 122 GLU A CA 1
ATOM 948 C C . GLU A 1 122 ? 20.874 0.098 -34.155 1.00 94.69 122 G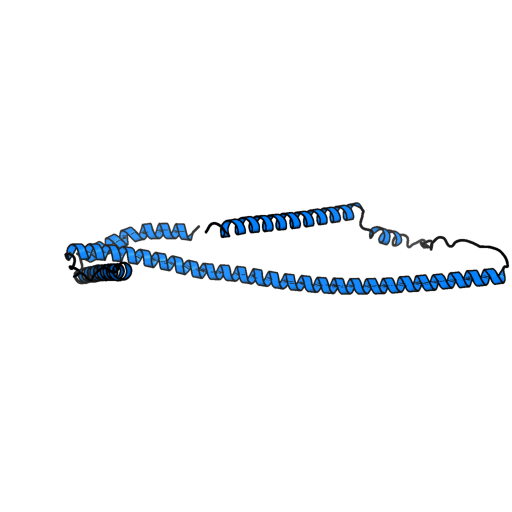LU A C 1
ATOM 950 O O . GLU A 1 122 ? 21.422 0.289 -35.245 1.00 94.69 122 GLU A O 1
ATOM 955 N N . LEU A 1 123 ? 20.819 -1.121 -33.605 1.00 91.81 123 LEU A N 1
ATOM 956 C CA . LEU A 1 123 ? 21.404 -2.300 -34.244 1.00 91.81 123 LEU A CA 1
ATOM 957 C C . LEU A 1 123 ? 20.755 -2.596 -35.600 1.00 91.81 123 LEU A C 1
ATOM 959 O O . LEU A 1 123 ? 21.461 -2.949 -36.544 1.00 91.81 123 LEU A O 1
ATOM 963 N N . ARG A 1 124 ? 19.431 -2.453 -35.722 1.00 92.69 124 ARG A N 1
ATOM 964 C CA . ARG A 1 124 ? 18.722 -2.628 -37.000 1.00 92.69 124 ARG A CA 1
ATOM 965 C C . ARG A 1 124 ? 19.200 -1.635 -38.045 1.00 92.69 124 ARG A C 1
ATOM 967 O O . ARG A 1 124 ? 19.545 -2.056 -39.145 1.00 92.69 124 ARG A O 1
ATOM 974 N N . THR A 1 125 ? 19.301 -0.363 -37.673 1.00 93.50 125 THR A N 1
ATOM 975 C CA . THR A 1 125 ? 19.809 0.693 -38.558 1.00 93.50 125 THR A CA 1
ATOM 976 C C . THR A 1 125 ? 21.235 0.375 -39.016 1.00 93.50 125 THR A C 1
ATOM 978 O O . THR A 1 125 ? 21.536 0.424 -40.205 1.00 93.50 125 THR A O 1
ATOM 981 N N . SER A 1 126 ? 22.102 -0.059 -38.095 1.00 92.62 126 SER A N 1
ATOM 982 C CA . SER A 1 126 ? 23.481 -0.440 -38.424 1.00 92.62 126 SER A CA 1
ATOM 983 C C . SER A 1 126 ? 23.563 -1.658 -39.357 1.00 92.62 126 SER A C 1
ATOM 985 O O . SER A 1 126 ? 24.395 -1.699 -40.269 1.00 92.62 126 SER A O 1
ATOM 987 N N . ILE A 1 127 ? 22.682 -2.650 -39.177 1.00 92.62 127 ILE A N 1
ATOM 988 C CA . ILE A 1 127 ? 22.577 -3.794 -40.093 1.00 92.62 127 ILE A CA 1
ATOM 989 C C . ILE A 1 127 ? 22.133 -3.321 -41.477 1.00 92.62 127 ILE A C 1
ATOM 991 O O . ILE A 1 127 ? 22.750 -3.713 -42.467 1.00 92.62 127 ILE A O 1
ATOM 995 N N . GLU A 1 128 ? 21.109 -2.473 -41.565 1.00 91.38 128 GLU A N 1
ATOM 996 C CA . GLU A 1 128 ? 20.629 -1.930 -42.839 1.00 91.38 128 GLU A CA 1
ATOM 997 C C . GLU A 1 128 ? 21.742 -1.176 -43.579 1.00 91.38 128 GLU A C 1
ATOM 999 O O . GLU A 1 128 ? 22.012 -1.479 -44.744 1.00 91.38 128 GLU A O 1
ATOM 1004 N N . GLU A 1 129 ? 22.480 -0.304 -42.891 1.00 91.38 129 GLU A N 1
ATOM 1005 C CA . GLU A 1 129 ? 23.646 0.389 -43.452 1.00 91.38 129 GLU A CA 1
ATOM 1006 C C . GLU A 1 129 ? 24.710 -0.590 -43.973 1.00 91.38 129 GLU A C 1
ATOM 1008 O O . GLU A 1 129 ? 25.198 -0.454 -45.100 1.00 91.38 129 GLU A O 1
ATOM 1013 N N . SER A 1 130 ? 25.042 -1.626 -43.194 1.00 81.19 130 SER A N 1
ATOM 1014 C CA . SER A 1 130 ? 26.020 -2.643 -43.597 1.00 81.19 130 SER A CA 1
ATOM 1015 C C . SER A 1 130 ? 25.547 -3.464 -44.802 1.00 81.19 130 SER A C 1
ATOM 1017 O O . SER A 1 130 ? 26.333 -3.780 -45.701 1.00 81.19 130 SER A O 1
ATOM 1019 N N . THR A 1 131 ? 24.256 -3.800 -44.869 1.00 89.50 131 THR A N 1
ATOM 1020 C CA . THR A 1 131 ? 23.683 -4.517 -46.017 1.00 89.50 131 THR A CA 1
ATOM 1021 C C . THR A 1 131 ? 23.676 -3.659 -47.278 1.00 89.50 131 THR A C 1
ATOM 1023 O O . THR A 1 131 ? 24.009 -4.167 -48.350 1.00 89.50 131 THR A O 1
ATOM 1026 N N . HIS A 1 132 ? 23.392 -2.357 -47.158 1.00 88.75 132 HIS A N 1
ATOM 1027 C CA . HIS A 1 132 ? 23.455 -1.427 -48.281 1.00 88.75 132 HIS A CA 1
ATOM 1028 C C . HIS A 1 132 ? 24.884 -1.323 -48.822 1.00 88.75 132 HIS A C 1
ATOM 1030 O O . HIS A 1 132 ? 25.100 -1.522 -50.019 1.00 88.75 132 HIS A O 1
ATOM 1036 N N . ALA A 1 133 ? 25.868 -1.128 -47.937 1.00 86.56 133 ALA A N 1
ATOM 1037 C CA . ALA A 1 133 ? 27.281 -1.085 -48.310 1.00 86.56 133 ALA A CA 1
ATOM 1038 C C . ALA A 1 133 ? 27.738 -2.381 -49.005 1.00 86.56 133 ALA A C 1
ATOM 1040 O O . ALA A 1 133 ? 28.405 -2.332 -50.039 1.00 86.56 133 ALA A O 1
ATOM 1041 N N . ASN A 1 134 ? 27.331 -3.548 -48.496 1.00 83.56 134 ASN A N 1
ATOM 1042 C CA . ASN A 1 134 ? 27.612 -4.830 -49.147 1.00 83.56 134 ASN A CA 1
ATOM 1043 C C . ASN A 1 134 ? 26.958 -4.943 -50.532 1.00 83.56 134 ASN A C 1
ATOM 1045 O O . ASN A 1 134 ? 27.579 -5.471 -51.454 1.00 83.56 134 ASN A O 1
ATOM 1049 N N . SER A 1 135 ? 25.734 -4.435 -50.704 1.00 88.31 135 SER A N 1
ATOM 1050 C CA . SER A 1 135 ? 25.055 -4.440 -52.004 1.00 88.31 135 SER A CA 1
ATOM 1051 C C . SER A 1 135 ? 25.781 -3.574 -53.037 1.00 88.31 135 SER A C 1
ATOM 1053 O O . SER A 1 135 ? 25.909 -3.969 -54.195 1.00 88.31 135 SER A O 1
ATOM 1055 N N . ASP A 1 136 ? 26.324 -2.429 -52.622 1.00 87.94 136 ASP A N 1
ATOM 1056 C CA . ASP A 1 136 ? 27.083 -1.542 -53.503 1.00 87.94 136 ASP A CA 1
ATOM 1057 C C . ASP A 1 136 ? 28.425 -2.160 -53.894 1.00 87.94 136 ASP A C 1
ATOM 1059 O O . ASP A 1 136 ? 28.801 -2.143 -55.068 1.00 87.94 136 ASP A O 1
ATOM 1063 N N . ILE A 1 137 ? 29.105 -2.808 -52.944 1.00 86.44 137 ILE A N 1
ATOM 1064 C CA . ILE A 1 137 ? 30.317 -3.585 -53.228 1.00 86.44 137 ILE A CA 1
ATOM 1065 C C . ILE A 1 137 ? 30.017 -4.697 -54.242 1.00 86.44 137 ILE A C 1
ATOM 1067 O O . ILE A 1 137 ? 30.772 -4.865 -55.199 1.00 86.44 137 ILE A O 1
ATOM 1071 N N . GLN A 1 138 ? 28.905 -5.425 -54.094 1.00 85.69 138 GLN A N 1
ATOM 1072 C CA . GLN A 1 138 ? 28.517 -6.466 -55.052 1.00 85.69 138 GLN A CA 1
ATOM 1073 C C . GLN A 1 138 ? 28.262 -5.912 -56.460 1.00 85.69 138 GLN A C 1
ATOM 1075 O O . GLN A 1 138 ? 28.688 -6.536 -57.433 1.00 85.69 138 GLN A O 1
ATOM 1080 N N . LYS A 1 139 ? 27.639 -4.731 -56.590 1.00 87.31 139 LYS A N 1
ATOM 1081 C CA . LYS A 1 139 ? 27.464 -4.062 -57.894 1.00 87.31 139 LYS A CA 1
ATOM 1082 C C . LYS A 1 139 ? 28.810 -3.735 -58.539 1.00 87.31 139 LYS A C 1
ATOM 1084 O O . LYS A 1 139 ? 28.993 -3.980 -59.728 1.00 87.31 139 LYS A O 1
ATOM 1089 N N . HIS A 1 140 ? 29.763 -3.216 -57.762 1.00 84.38 140 HIS A N 1
ATOM 1090 C CA . HIS A 1 140 ? 31.103 -2.915 -58.269 1.00 84.38 140 HIS A CA 1
ATOM 1091 C C . HIS A 1 140 ? 31.855 -4.170 -58.720 1.00 84.38 140 HIS A C 1
ATOM 1093 O O . HIS A 1 140 ? 32.516 -4.133 -59.756 1.00 84.38 140 HIS A O 1
ATOM 1099 N N . VAL A 1 141 ? 31.727 -5.283 -57.990 1.00 85.12 141 VAL A N 1
ATOM 1100 C CA . VAL A 1 141 ? 32.318 -6.570 -58.393 1.00 85.12 141 VAL A CA 1
ATOM 1101 C C . VAL A 1 141 ? 31.727 -7.053 -59.719 1.00 85.12 141 VAL A C 1
ATOM 1103 O O . VAL A 1 141 ? 32.488 -7.410 -60.611 1.00 85.12 141 VAL A O 1
ATOM 1106 N N . GLN A 1 142 ? 30.402 -6.998 -59.890 1.00 85.12 142 GLN A N 1
ATOM 1107 C CA . GLN A 1 142 ? 29.751 -7.402 -61.144 1.00 85.12 142 GLN A CA 1
ATOM 1108 C C . GLN A 1 142 ? 30.185 -6.542 -62.334 1.00 85.12 142 GLN A C 1
ATOM 1110 O O . GLN A 1 142 ? 30.471 -7.072 -63.405 1.00 85.12 142 GLN A O 1
ATOM 1115 N N . LEU A 1 143 ? 30.276 -5.224 -62.143 1.00 87.50 143 LEU A N 1
ATOM 1116 C CA . LEU A 1 143 ? 30.709 -4.310 -63.198 1.00 87.50 143 LEU A CA 1
ATOM 1117 C C . LEU A 1 143 ? 32.163 -4.581 -63.611 1.00 87.50 143 LEU A C 1
ATOM 1119 O O . LEU A 1 143 ? 32.464 -4.663 -64.798 1.00 87.50 143 LEU A O 1
ATOM 1123 N N . LEU A 1 144 ? 33.050 -4.806 -62.638 1.00 80.62 144 LEU A N 1
ATOM 1124 C CA . LEU A 1 144 ? 34.437 -5.194 -62.901 1.00 80.62 144 LEU A CA 1
ATOM 1125 C C . LEU A 1 144 ? 34.536 -6.545 -63.623 1.00 80.62 144 LEU A C 1
ATOM 1127 O O . LEU A 1 144 ? 35.393 -6.720 -64.489 1.00 80.62 144 LEU A O 1
ATOM 1131 N N . GLU A 1 145 ? 33.697 -7.522 -63.279 1.00 81.75 145 GLU A N 1
ATOM 1132 C CA . GLU A 1 145 ? 33.647 -8.809 -63.983 1.00 81.75 145 GLU A CA 1
ATOM 1133 C C . GLU A 1 145 ? 33.183 -8.646 -65.436 1.00 81.75 145 GLU A C 1
ATOM 1135 O O . GLU A 1 145 ? 33.757 -9.268 -66.336 1.00 81.75 145 GLU A O 1
ATOM 1140 N N . GLU A 1 146 ? 32.200 -7.777 -65.683 1.00 83.31 146 GLU A N 1
ATOM 1141 C CA . GLU A 1 146 ? 31.708 -7.482 -67.027 1.00 83.31 146 GLU A CA 1
ATOM 1142 C C . GLU A 1 146 ? 32.773 -6.785 -67.883 1.00 83.31 146 GLU A C 1
ATOM 1144 O O . GLU A 1 146 ? 33.048 -7.237 -68.998 1.00 83.31 146 GLU A O 1
ATOM 1149 N N . GLU A 1 147 ? 33.433 -5.752 -67.351 1.00 79.62 147 GLU A N 1
ATOM 1150 C CA . GLU A 1 147 ? 34.530 -5.056 -68.033 1.00 79.62 147 GLU A CA 1
ATOM 1151 C C . GLU A 1 147 ? 35.672 -6.022 -68.369 1.00 79.62 147 GLU A C 1
ATOM 1153 O O . GLU A 1 147 ? 36.112 -6.101 -69.517 1.00 79.62 147 GLU A O 1
ATOM 1158 N N . ASN A 1 148 ? 36.105 -6.842 -67.408 1.00 77.50 148 ASN A N 1
ATOM 1159 C CA . ASN A 1 148 ? 37.128 -7.859 -67.656 1.00 77.50 148 ASN A CA 1
ATOM 1160 C C . ASN A 1 148 ? 36.695 -8.868 -68.735 1.00 77.50 148 ASN A C 1
ATOM 1162 O O . ASN A 1 148 ? 37.514 -9.292 -69.555 1.00 77.50 148 ASN A O 1
ATOM 1166 N N . GLY A 1 149 ? 35.417 -9.251 -68.760 1.00 81.25 149 GLY A N 1
ATOM 1167 C CA . GLY A 1 149 ? 34.844 -10.098 -69.805 1.00 81.25 149 GLY A CA 1
ATOM 1168 C C . GLY A 1 149 ? 34.888 -9.446 -71.188 1.00 81.25 149 GLY A C 1
ATOM 1169 O O . GLY A 1 149 ? 35.211 -10.112 -72.172 1.00 81.25 149 GLY A O 1
ATOM 1170 N N . GLN A 1 150 ? 34.619 -8.144 -71.276 1.00 82.75 150 GLN A N 1
ATOM 1171 C CA . GLN A 1 150 ? 34.717 -7.388 -72.526 1.00 82.75 150 GLN A CA 1
ATOM 1172 C C . GLN A 1 150 ? 36.162 -7.296 -73.021 1.00 82.75 150 GLN A C 1
ATOM 1174 O O . GLN A 1 150 ? 36.414 -7.570 -74.193 1.00 82.75 150 GLN A O 1
ATOM 1179 N N . LEU A 1 151 ? 37.116 -6.999 -72.131 1.00 81.69 151 LEU A N 1
ATOM 1180 C CA . LEU A 1 151 ? 38.540 -6.972 -72.477 1.00 81.69 151 LEU A CA 1
ATOM 1181 C C . LEU A 1 151 ? 39.001 -8.316 -73.056 1.00 81.69 151 LEU A C 1
ATOM 1183 O O . LEU A 1 151 ? 39.723 -8.341 -74.051 1.00 81.69 151 LEU A O 1
ATOM 1187 N N . ARG A 1 152 ? 38.545 -9.434 -72.477 1.00 74.75 152 ARG A N 1
ATOM 1188 C CA . ARG A 1 152 ? 38.832 -10.785 -72.986 1.00 74.75 152 ARG A CA 1
ATOM 1189 C C . ARG A 1 152 ? 38.267 -11.016 -74.384 1.00 74.75 152 ARG A C 1
ATOM 1191 O O . ARG A 1 152 ? 38.985 -11.525 -75.232 1.00 74.75 152 ARG A O 1
ATOM 1198 N N . ARG A 1 153 ? 37.023 -10.603 -74.647 1.00 79.19 153 ARG A N 1
ATOM 1199 C CA . ARG A 1 153 ? 36.408 -10.738 -75.981 1.00 79.19 153 ARG A CA 1
ATOM 1200 C C . ARG A 1 153 ? 37.140 -9.919 -77.039 1.00 79.19 153 ARG A C 1
ATOM 1202 O O . ARG A 1 153 ? 37.371 -10.424 -78.129 1.00 79.19 153 ARG A O 1
ATOM 1209 N N . ILE A 1 154 ? 37.517 -8.682 -76.712 1.00 82.38 154 ILE A N 1
ATOM 1210 C CA . ILE A 1 154 ? 38.296 -7.821 -77.615 1.00 82.38 154 ILE A CA 1
ATOM 1211 C C . ILE A 1 154 ? 39.659 -8.460 -77.902 1.00 82.38 154 ILE A C 1
ATOM 1213 O O . ILE A 1 154 ? 40.119 -8.450 -79.041 1.00 82.38 154 ILE A O 1
ATOM 1217 N N . LEU A 1 155 ? 40.300 -9.037 -76.882 1.00 74.31 155 LEU A N 1
ATOM 1218 C CA . LEU A 1 155 ? 41.567 -9.740 -77.049 1.00 74.31 155 LEU A CA 1
ATOM 1219 C C . LEU A 1 155 ? 41.417 -10.955 -77.980 1.00 74.31 155 LEU A C 1
ATOM 1221 O O . LEU A 1 155 ? 42.190 -11.076 -78.928 1.00 74.31 155 LEU A O 1
ATOM 1225 N N . ASP A 1 156 ? 40.402 -11.796 -77.770 1.00 73.94 156 ASP A N 1
ATOM 1226 C CA . ASP A 1 156 ? 40.109 -12.942 -78.643 1.00 73.94 156 ASP A CA 1
ATOM 1227 C C . ASP A 1 156 ? 39.824 -12.498 -80.088 1.00 73.94 156 ASP A C 1
ATOM 1229 O O . ASP A 1 156 ? 40.332 -13.097 -81.038 1.00 73.94 156 ASP A O 1
ATOM 1233 N N . GLU A 1 157 ? 39.067 -11.411 -80.273 1.00 76.81 157 GLU A N 1
ATOM 1234 C CA . GLU A 1 157 ? 38.769 -10.839 -81.589 1.00 76.81 157 GLU A CA 1
ATOM 1235 C C . GLU A 1 157 ? 40.050 -10.372 -82.294 1.00 76.81 157 GLU A C 1
ATOM 1237 O O . GLU A 1 157 ? 40.328 -10.804 -83.415 1.00 76.81 157 GLU A O 1
ATOM 1242 N N . ILE A 1 158 ? 40.890 -9.574 -81.628 1.00 74.25 158 ILE A N 1
ATOM 1243 C CA . ILE A 1 158 ? 42.148 -9.069 -82.199 1.00 74.25 158 ILE A CA 1
ATOM 1244 C C . ILE A 1 158 ? 43.086 -10.216 -82.566 1.00 74.25 158 ILE A C 1
ATOM 1246 O O . ILE A 1 158 ? 43.702 -10.177 -83.636 1.00 74.25 158 ILE A O 1
ATOM 1250 N N . ILE A 1 159 ? 43.214 -11.236 -81.716 1.00 67.81 159 ILE A N 1
ATOM 1251 C CA . ILE A 1 159 ? 44.135 -12.335 -82.003 1.00 67.81 159 ILE A CA 1
ATOM 1252 C C . ILE A 1 159 ? 43.577 -13.233 -83.113 1.00 67.81 159 ILE A C 1
ATOM 1254 O O . ILE A 1 159 ? 44.333 -13.666 -83.988 1.00 67.81 159 ILE A O 1
ATOM 1258 N N . SER A 1 160 ? 42.258 -13.428 -83.169 1.00 67.94 160 SER A N 1
ATOM 1259 C CA . SER A 1 160 ? 41.619 -14.136 -84.282 1.00 67.94 160 SER A CA 1
ATOM 1260 C C . SER A 1 160 ? 41.840 -13.431 -85.630 1.00 67.94 160 SER A C 1
ATOM 1262 O O . SER A 1 160 ? 42.162 -14.094 -86.619 1.00 67.94 160 SER A O 1
ATOM 1264 N N . VAL A 1 161 ? 41.764 -12.094 -85.659 1.00 68.12 161 VAL A N 1
ATOM 1265 C CA . VAL A 1 161 ? 41.980 -11.262 -86.856 1.00 68.12 161 VAL A CA 1
ATOM 1266 C C . VAL A 1 161 ? 43.459 -11.202 -87.248 1.00 68.12 161 VAL A C 1
ATOM 1268 O O . VAL A 1 161 ? 43.781 -11.222 -88.435 1.00 68.12 161 VAL A O 1
ATOM 1271 N N . SER A 1 162 ? 44.368 -11.145 -86.270 1.00 61.66 162 SER A N 1
ATOM 1272 C CA . SER A 1 162 ? 45.799 -10.906 -86.514 1.00 61.66 162 SER A CA 1
ATOM 1273 C C . SER A 1 162 ? 46.611 -12.181 -86.776 1.00 61.66 162 SER A C 1
ATOM 1275 O O . SER A 1 162 ? 47.681 -12.090 -87.374 1.00 61.66 162 SER A O 1
ATOM 1277 N N . ILE A 1 163 ? 46.152 -13.360 -86.327 1.00 57.25 163 ILE A N 1
ATOM 1278 C CA . ILE A 1 163 ? 46.958 -14.600 -86.365 1.00 57.25 163 ILE A CA 1
ATOM 1279 C C . ILE A 1 163 ? 46.329 -15.730 -87.202 1.00 57.25 163 ILE A C 1
ATOM 1281 O O . ILE A 1 163 ? 47.041 -16.649 -87.598 1.00 57.25 163 ILE A O 1
ATOM 1285 N N . GLY A 1 164 ? 45.041 -15.687 -87.558 1.00 59.31 164 GLY A N 1
ATOM 1286 C CA . GLY A 1 164 ? 44.443 -16.683 -88.465 1.00 59.31 164 GLY A CA 1
ATOM 1287 C C . GLY A 1 164 ? 44.524 -18.149 -87.993 1.00 59.31 164 GLY A C 1
ATOM 1288 O O . GLY A 1 164 ? 44.307 -19.056 -88.797 1.00 59.31 164 GLY A O 1
ATOM 1289 N N . LEU A 1 165 ? 44.819 -18.409 -86.712 1.00 49.31 165 LEU A N 1
ATOM 1290 C CA . LEU A 1 165 ? 44.872 -19.746 -86.118 1.00 49.31 165 LEU A CA 1
ATOM 1291 C C . LEU A 1 165 ? 44.375 -19.755 -84.661 1.00 49.31 165 LEU A C 1
ATOM 1293 O O . LEU A 1 165 ? 44.885 -19.045 -83.802 1.00 49.31 165 LEU A O 1
ATOM 1297 N N . ARG A 1 166 ? 43.373 -20.620 -84.459 1.00 54.25 166 ARG A N 1
ATOM 1298 C CA . ARG A 1 166 ? 43.015 -21.478 -83.312 1.00 54.25 166 ARG A CA 1
ATOM 1299 C C . ARG A 1 166 ? 43.503 -21.091 -81.898 1.00 54.25 166 ARG A C 1
ATOM 1301 O O . ARG A 1 166 ? 44.695 -21.070 -81.623 1.00 54.25 166 ARG A O 1
ATOM 1308 N N . ASP A 1 167 ? 42.502 -20.923 -81.028 1.00 49.81 167 ASP A N 1
ATOM 1309 C CA . ASP A 1 167 ? 42.442 -21.014 -79.556 1.00 49.81 167 ASP A CA 1
ATOM 1310 C C . ASP A 1 167 ? 43.788 -21.112 -78.812 1.00 49.81 167 ASP A C 1
ATOM 1312 O O . ASP A 1 167 ? 44.439 -22.160 -78.791 1.00 49.81 167 ASP A O 1
ATOM 1316 N N . HIS A 1 168 ? 44.196 -20.019 -78.168 1.00 44.22 168 HIS A N 1
ATOM 1317 C CA . HIS A 1 168 ? 45.384 -19.967 -77.321 1.00 44.22 168 HIS A CA 1
ATOM 1318 C C . HIS A 1 168 ? 44.980 -19.611 -75.889 1.00 44.22 168 HIS A C 1
ATOM 1320 O O . HIS A 1 168 ? 44.561 -18.506 -75.572 1.00 44.22 168 HIS A O 1
ATOM 1326 N N . THR A 1 169 ? 45.192 -20.609 -75.030 1.00 46.91 169 THR A N 1
ATOM 1327 C CA . THR A 1 169 ? 45.274 -20.560 -73.566 1.00 46.91 169 THR A CA 1
ATOM 1328 C C . THR A 1 169 ? 44.043 -20.033 -72.829 1.00 46.91 169 THR A C 1
ATOM 1330 O O . THR A 1 169 ? 43.849 -18.835 -72.648 1.00 46.91 169 THR A O 1
ATOM 1333 N N . SER A 1 170 ? 43.268 -20.972 -72.279 1.00 40.19 170 SER A N 1
ATOM 1334 C CA . SER A 1 170 ? 42.305 -20.705 -71.215 1.00 40.19 170 SER A CA 1
ATOM 1335 C C . SER A 1 170 ? 42.990 -19.960 -70.069 1.00 40.19 170 SER A C 1
ATOM 1337 O O . SER A 1 170 ? 43.919 -20.470 -69.443 1.00 40.19 170 SER A O 1
ATOM 1339 N N . TYR A 1 171 ? 42.525 -18.750 -69.783 1.00 40.72 171 TYR A N 1
ATOM 1340 C CA . TYR A 1 171 ? 42.902 -18.021 -68.578 1.00 40.72 171 TYR A CA 1
ATOM 1341 C C . TYR A 1 171 ? 42.203 -18.689 -67.383 1.00 40.72 171 TYR A C 1
ATOM 1343 O O . TYR A 1 171 ? 41.098 -18.310 -66.989 1.00 40.72 171 TYR A O 1
ATOM 1351 N N . ASP A 1 172 ? 42.816 -19.734 -66.842 1.00 46.28 172 ASP A N 1
ATOM 1352 C CA . ASP A 1 172 ? 42.338 -20.390 -65.632 1.00 46.28 172 ASP A CA 1
ATOM 1353 C C . ASP A 1 172 ? 42.733 -19.553 -64.410 1.00 46.28 172 ASP A C 1
ATOM 1355 O O . ASP A 1 172 ? 43.874 -19.607 -63.966 1.00 46.28 172 ASP A O 1
ATOM 1359 N N . ARG A 1 173 ? 41.770 -18.756 -63.919 1.00 44.62 173 ARG A N 1
ATOM 1360 C CA . ARG A 1 173 ? 41.804 -17.885 -62.724 1.00 44.62 173 ARG A CA 1
ATOM 1361 C C . ARG A 1 173 ? 42.956 -16.860 -62.649 1.00 44.62 173 ARG A C 1
ATOM 1363 O O . ARG A 1 173 ? 44.077 -17.100 -63.081 1.00 44.62 173 ARG A O 1
ATOM 1370 N N . PRO A 1 174 ? 42.736 -15.676 -62.048 1.00 44.75 174 PRO A N 1
ATOM 1371 C CA . PRO A 1 174 ? 43.864 -14.846 -61.651 1.00 44.75 174 PRO A CA 1
ATOM 1372 C C . PRO A 1 174 ? 44.655 -15.611 -60.581 1.00 44.75 174 PRO A C 1
ATOM 1374 O O . PRO A 1 174 ? 44.204 -15.751 -59.443 1.00 44.75 174 PRO A O 1
ATOM 1377 N N . ALA A 1 175 ? 45.828 -16.135 -60.941 1.00 52.44 175 ALA A N 1
ATOM 1378 C CA . ALA A 1 175 ? 46.825 -16.512 -59.954 1.00 52.44 175 ALA A CA 1
ATOM 1379 C C . ALA A 1 175 ? 47.126 -15.251 -59.135 1.00 52.44 175 ALA A C 1
ATOM 1381 O O . ALA A 1 175 ? 47.613 -14.256 -59.675 1.00 52.44 175 ALA A O 1
ATOM 1382 N N . VAL A 1 176 ? 46.771 -15.266 -57.849 1.00 49.44 176 VAL A N 1
ATOM 1383 C CA . VAL A 1 176 ? 47.122 -14.199 -56.910 1.00 49.44 176 VAL A CA 1
ATOM 1384 C C . VAL A 1 176 ? 48.645 -14.122 -56.899 1.00 49.44 176 VAL A C 1
ATOM 1386 O O . VAL A 1 176 ? 49.312 -14.996 -56.350 1.00 49.44 176 VAL A O 1
ATOM 1389 N N . MET A 1 177 ? 49.203 -13.116 -57.570 1.00 46.47 177 MET A N 1
ATOM 1390 C CA . MET A 1 177 ? 50.644 -12.912 -57.624 1.00 46.47 177 MET A CA 1
ATOM 1391 C C . MET A 1 177 ? 51.088 -12.411 -56.247 1.00 46.47 177 MET A C 1
ATOM 1393 O O . MET A 1 177 ? 51.002 -11.226 -55.933 1.00 46.47 177 MET A O 1
ATOM 1397 N N . THR A 1 178 ? 51.501 -13.331 -55.378 1.00 52.66 178 THR A N 1
ATOM 1398 C CA . THR A 1 178 ? 52.091 -12.988 -54.084 1.00 52.66 178 THR A CA 1
ATOM 1399 C C . THR A 1 178 ? 53.527 -12.537 -54.311 1.00 52.66 178 THR A C 1
ATOM 1401 O O . THR A 1 178 ? 54.405 -13.346 -54.613 1.00 52.66 178 THR A O 1
ATOM 1404 N N . PHE A 1 179 ? 53.768 -11.234 -54.183 1.00 44.62 179 PHE A N 1
ATOM 1405 C CA . PHE A 1 179 ? 55.113 -10.667 -54.190 1.00 44.62 179 PHE A CA 1
ATOM 1406 C C . PHE A 1 179 ? 55.918 -11.191 -52.984 1.00 44.62 179 PHE A C 1
ATOM 1408 O O . PHE A 1 179 ? 55.380 -11.217 -51.867 1.00 44.62 179 PHE A O 1
ATOM 1415 N N . PRO A 1 180 ? 57.195 -11.587 -53.162 1.00 46.09 180 PRO A N 1
ATOM 1416 C CA . PRO A 1 180 ? 58.034 -12.026 -52.053 1.00 46.09 180 PRO A CA 1
ATOM 1417 C C . PRO A 1 180 ? 58.222 -10.849 -51.087 1.00 46.09 180 PRO A C 1
ATOM 1419 O O . PRO A 1 180 ? 58.797 -9.823 -51.443 1.00 46.09 180 PRO A O 1
ATOM 1422 N N . GLY A 1 181 ? 57.655 -10.984 -49.885 1.00 54.56 181 GLY A N 1
ATOM 1423 C CA . GLY A 1 181 ? 57.548 -9.915 -48.882 1.00 54.56 181 GLY A CA 1
ATOM 1424 C C . GLY A 1 181 ? 56.123 -9.620 -48.390 1.00 54.56 181 GLY A C 1
ATOM 1425 O O . GLY A 1 181 ? 55.978 -8.998 -47.342 1.00 54.56 181 GLY A O 1
ATOM 1426 N N . PHE A 1 182 ? 55.076 -10.113 -49.069 1.00 43.09 182 PHE A N 1
ATOM 1427 C CA . PHE A 1 182 ? 53.663 -9.888 -48.698 1.00 43.09 182 PHE A CA 1
ATOM 1428 C C . PHE A 1 182 ? 52.858 -11.178 -48.429 1.00 43.09 182 PHE A C 1
ATOM 1430 O O . PHE A 1 182 ? 51.630 -11.184 -48.478 1.00 43.09 182 PHE A O 1
ATOM 1437 N N . GLU A 1 183 ? 53.520 -12.283 -48.073 1.00 45.81 183 GLU A N 1
ATOM 1438 C CA . GLU A 1 183 ? 52.867 -13.580 -47.793 1.00 45.81 183 GLU A CA 1
ATOM 1439 C C . GLU A 1 183 ? 51.877 -13.569 -46.612 1.00 45.81 183 GLU A C 1
ATOM 1441 O O . GLU A 1 183 ? 51.029 -14.453 -46.504 1.00 45.81 183 GLU A O 1
ATOM 1446 N N . LYS A 1 184 ? 51.925 -12.565 -45.728 1.00 49.47 184 LYS A N 1
ATOM 1447 C CA . LYS A 1 184 ? 51.082 -12.537 -44.519 1.00 49.47 184 LYS A CA 1
ATOM 1448 C C . LYS A 1 184 ? 49.628 -12.102 -44.741 1.00 49.47 184 LYS A C 1
ATOM 1450 O O . LYS A 1 184 ? 48.815 -12.323 -43.849 1.00 49.47 184 LYS A O 1
ATOM 1455 N N . GLN A 1 185 ? 49.270 -11.515 -45.886 1.00 44.72 185 GLN A N 1
ATOM 1456 C CA . GLN A 1 185 ? 47.904 -11.005 -46.108 1.00 44.72 185 GLN A CA 1
ATOM 1457 C C . GLN A 1 185 ? 46.963 -11.995 -46.809 1.00 44.72 185 GLN A C 1
ATOM 1459 O O . GLN A 1 185 ? 45.764 -11.978 -46.536 1.00 44.72 185 GLN A O 1
ATOM 1464 N N . ALA A 1 186 ? 47.478 -12.921 -47.625 1.00 41.34 186 ALA A N 1
ATOM 1465 C CA . ALA A 1 186 ? 46.637 -13.919 -48.295 1.00 41.34 186 ALA A CA 1
ATOM 1466 C C . ALA A 1 186 ? 46.027 -14.941 -47.311 1.00 41.34 186 ALA A C 1
ATOM 1468 O O . ALA A 1 186 ? 44.891 -15.377 -47.487 1.00 41.34 186 ALA A O 1
ATOM 1469 N N . GLN A 1 187 ? 46.731 -15.263 -46.220 1.00 41.31 187 GLN A N 1
ATOM 1470 C CA . GLN A 1 187 ? 46.214 -16.159 -45.177 1.00 41.31 187 GLN A CA 1
ATOM 1471 C C . GLN A 1 187 ? 45.121 -15.517 -44.306 1.00 41.31 187 GLN A C 1
ATOM 1473 O O . GLN A 1 187 ? 44.332 -16.234 -43.695 1.00 41.31 187 GLN A O 1
ATOM 1478 N N . HIS A 1 188 ? 45.028 -14.183 -44.257 1.00 42.00 188 HIS A N 1
ATOM 1479 C CA . HIS A 1 188 ? 44.048 -13.501 -43.406 1.00 42.00 188 HIS A CA 1
ATOM 1480 C C . HIS A 1 188 ? 42.635 -13.505 -44.008 1.00 42.00 188 HIS A C 1
ATOM 1482 O O . HIS A 1 188 ? 41.659 -13.624 -43.274 1.00 42.00 188 HIS A O 1
ATOM 1488 N N . HIS A 1 189 ? 42.509 -13.485 -45.339 1.00 39.97 189 HIS A N 1
ATOM 1489 C CA . HIS A 1 189 ? 41.205 -13.591 -46.004 1.00 39.97 189 HIS A CA 1
ATOM 1490 C C . HIS A 1 189 ? 40.619 -15.009 -45.946 1.00 39.97 189 HIS A C 1
ATOM 1492 O O . HIS A 1 189 ? 39.406 -15.168 -45.830 1.00 39.97 189 HIS A O 1
ATOM 1498 N N . GLN A 1 190 ? 41.461 -16.049 -45.944 1.00 40.03 190 GLN A N 1
ATOM 1499 C CA . GLN A 1 190 ? 40.996 -17.433 -45.797 1.00 40.03 190 GLN A CA 1
ATOM 1500 C C . GLN A 1 190 ? 40.644 -17.799 -44.343 1.00 40.03 190 GLN A C 1
ATOM 1502 O O . GLN A 1 190 ? 39.883 -18.735 -44.113 1.00 40.03 190 GLN A O 1
ATOM 1507 N N . ALA A 1 191 ? 41.123 -17.023 -43.364 1.00 42.16 191 ALA A N 1
ATOM 1508 C CA . ALA A 1 191 ? 40.754 -17.150 -41.954 1.00 42.16 191 ALA A CA 1
ATOM 1509 C C . ALA A 1 191 ? 39.400 -16.497 -41.594 1.00 42.16 191 ALA A C 1
ATOM 1511 O O . ALA A 1 191 ? 38.953 -16.643 -40.459 1.00 42.16 191 ALA A O 1
ATOM 1512 N N . MET A 1 192 ? 38.746 -15.799 -42.535 1.00 41.72 192 MET A N 1
ATOM 1513 C CA . MET A 1 192 ? 37.438 -15.154 -42.328 1.00 41.72 192 MET A CA 1
ATOM 1514 C C . MET A 1 192 ? 36.251 -15.991 -42.838 1.00 41.72 192 MET A C 1
ATOM 1516 O O . MET A 1 192 ? 35.096 -15.638 -42.608 1.00 41.72 192 MET A O 1
ATOM 1520 N N . ALA A 1 193 ? 36.508 -17.130 -43.487 1.00 47.09 193 ALA A N 1
ATOM 1521 C CA . ALA A 1 193 ? 35.487 -18.159 -43.627 1.00 47.09 193 ALA A CA 1
ATOM 1522 C C . ALA A 1 193 ? 35.302 -18.815 -42.252 1.00 47.09 193 ALA A C 1
ATOM 1524 O O . ALA A 1 193 ? 36.250 -19.397 -41.719 1.00 47.09 193 ALA A O 1
ATOM 1525 N N . LEU A 1 194 ? 34.099 -18.688 -41.675 1.00 43.84 194 LEU A N 1
ATOM 1526 C CA . LEU A 1 194 ? 33.718 -19.341 -40.420 1.00 43.84 194 LEU A CA 1
ATOM 1527 C C . LEU A 1 194 ? 34.225 -20.788 -40.444 1.00 43.84 194 LEU A C 1
ATOM 1529 O O . LEU A 1 194 ? 33.904 -21.538 -41.373 1.00 43.84 194 LEU A O 1
ATOM 1533 N N . LYS A 1 195 ? 35.027 -21.181 -39.447 1.00 54.75 195 LYS A N 1
ATOM 1534 C CA . LYS A 1 195 ? 35.468 -22.575 -39.328 1.00 54.75 195 LYS A CA 1
ATOM 1535 C C . LYS A 1 195 ? 34.212 -23.456 -39.373 1.00 54.75 195 LYS A C 1
ATOM 1537 O O . LYS A 1 195 ? 33.240 -23.125 -38.692 1.00 54.75 195 LYS A O 1
ATOM 1542 N N . PRO A 1 196 ? 34.196 -24.572 -40.124 1.00 54.62 196 PRO A N 1
ATOM 1543 C CA . PRO A 1 196 ? 33.000 -25.409 -40.259 1.00 54.62 196 PRO A CA 1
ATOM 1544 C C . PRO A 1 196 ? 32.440 -25.855 -38.896 1.00 54.62 196 PRO A C 1
ATOM 1546 O O . PRO A 1 196 ? 31.231 -25.952 -38.736 1.00 54.62 196 PRO A O 1
ATOM 1549 N N . SER A 1 197 ? 33.308 -25.977 -37.887 1.00 53.31 197 SER A N 1
ATOM 1550 C CA . SER A 1 197 ? 32.956 -26.248 -36.488 1.00 53.31 197 SER A CA 1
ATOM 1551 C C . SER A 1 197 ? 32.142 -25.141 -35.795 1.00 53.31 197 SER A C 1
ATOM 1553 O O . SER A 1 197 ? 31.307 -25.452 -34.950 1.00 53.31 197 SER A O 1
ATOM 1555 N N . GLU A 1 198 ? 32.355 -23.866 -36.121 1.00 55.31 198 GLU A N 1
ATOM 1556 C CA . GLU A 1 198 ? 31.617 -22.746 -35.515 1.00 55.31 198 GLU A CA 1
ATOM 1557 C C . GLU A 1 198 ? 30.273 -22.529 -36.221 1.00 55.31 198 GLU A C 1
ATOM 1559 O O . GLU A 1 198 ? 29.278 -22.213 -35.573 1.00 55.31 198 GLU A O 1
ATOM 1564 N N . ALA A 1 199 ? 30.199 -22.792 -37.531 1.00 54.25 199 ALA A N 1
ATOM 1565 C CA . ALA A 1 199 ? 28.943 -22.748 -38.283 1.00 54.25 199 ALA A CA 1
ATOM 1566 C C . ALA A 1 199 ? 27.969 -23.854 -37.843 1.00 54.25 199 ALA A C 1
ATOM 1568 O O . ALA A 1 199 ? 26.757 -23.642 -37.818 1.00 54.25 199 ALA A O 1
ATOM 1569 N N . GLU A 1 200 ? 28.494 -25.022 -37.469 1.00 59.34 200 GLU A N 1
ATOM 1570 C CA . GLU A 1 200 ? 27.709 -26.138 -36.939 1.00 59.34 200 GLU A CA 1
ATOM 1571 C C . GLU A 1 200 ? 27.217 -25.853 -35.513 1.00 59.34 200 GLU A C 1
ATOM 1573 O O . GLU A 1 200 ? 26.035 -26.042 -35.233 1.00 59.34 200 GLU A O 1
ATOM 1578 N N . ALA A 1 201 ? 28.062 -25.268 -34.654 1.00 64.56 201 ALA A N 1
ATOM 1579 C CA . ALA A 1 201 ? 27.671 -24.848 -33.306 1.00 64.56 201 ALA A CA 1
ATOM 1580 C C . ALA A 1 201 ? 26.606 -23.735 -33.315 1.00 64.56 201 ALA A C 1
ATOM 1582 O O . ALA A 1 201 ? 25.668 -23.761 -32.518 1.00 64.56 201 ALA A O 1
ATOM 1583 N N . VAL A 1 202 ? 26.706 -22.775 -34.243 1.00 63.66 202 VAL A N 1
ATOM 1584 C CA . VAL A 1 202 ? 25.696 -21.717 -34.415 1.00 63.66 202 VAL A CA 1
ATOM 1585 C C . VAL A 1 202 ? 24.384 -22.291 -34.954 1.00 63.66 202 VAL A C 1
ATOM 1587 O O . VAL A 1 202 ? 23.318 -21.896 -34.488 1.00 63.66 202 VAL A O 1
ATOM 1590 N N . ARG A 1 203 ? 24.431 -23.262 -35.877 1.00 67.56 203 ARG A N 1
ATOM 1591 C CA . ARG A 1 203 ? 23.232 -23.970 -36.361 1.00 67.56 203 ARG A CA 1
ATOM 1592 C C . ARG A 1 203 ? 22.568 -24.787 -35.259 1.00 67.56 203 ARG A C 1
ATOM 1594 O O . ARG A 1 203 ? 21.351 -24.717 -35.129 1.00 67.56 203 ARG A O 1
ATOM 1601 N N . GLU A 1 204 ? 23.344 -25.486 -34.434 1.00 68.25 204 GLU A N 1
ATOM 1602 C CA . GLU A 1 204 ? 22.840 -26.255 -33.293 1.00 68.25 204 GLU A CA 1
ATOM 1603 C C . GLU A 1 204 ? 22.233 -25.338 -32.216 1.00 68.25 204 GLU A C 1
ATOM 1605 O O . GLU A 1 204 ? 21.181 -25.645 -31.654 1.00 68.25 204 G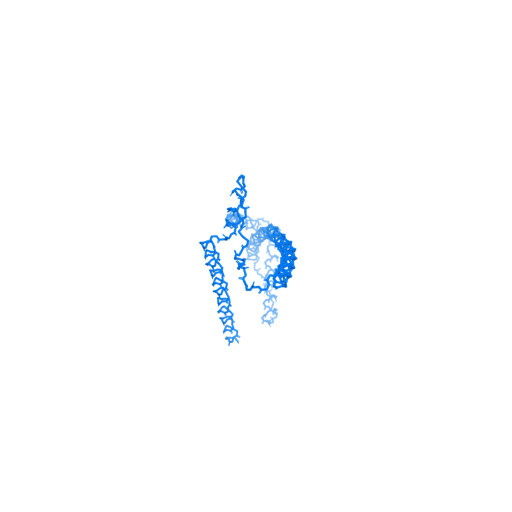LU A O 1
ATOM 1610 N N . ALA A 1 205 ? 22.833 -24.169 -31.969 1.00 66.56 205 ALA A N 1
ATOM 1611 C CA . ALA A 1 205 ? 22.276 -23.153 -31.077 1.00 66.56 205 ALA A CA 1
ATOM 1612 C C . ALA A 1 205 ? 20.976 -22.538 -31.628 1.00 66.56 205 ALA A C 1
ATOM 1614 O O . ALA A 1 205 ? 20.019 -22.366 -30.870 1.00 66.56 205 ALA A O 1
ATOM 1615 N N . LEU A 1 206 ? 20.896 -22.272 -32.940 1.00 63.47 206 LEU A N 1
ATOM 1616 C CA . LEU A 1 206 ? 19.664 -21.808 -33.590 1.00 63.47 206 LEU A CA 1
ATOM 1617 C C . LEU A 1 206 ? 18.556 -22.872 -33.525 1.00 63.47 206 LEU A C 1
ATOM 1619 O O . LEU A 1 206 ? 17.397 -22.542 -33.276 1.00 63.47 206 LEU A O 1
ATOM 1623 N N . GLN A 1 207 ? 18.909 -24.149 -33.702 1.00 68.88 207 GLN A N 1
ATOM 1624 C CA . GLN A 1 207 ? 17.970 -25.270 -33.616 1.00 68.88 207 GLN A CA 1
ATOM 1625 C C . GLN A 1 207 ? 17.458 -25.474 -32.186 1.00 68.88 207 GLN A C 1
ATOM 1627 O O . GLN A 1 207 ? 16.254 -25.633 -31.996 1.00 68.88 207 GLN A O 1
ATOM 1632 N N . ARG A 1 208 ? 18.333 -25.375 -31.173 1.00 65.38 208 ARG A N 1
ATOM 1633 C CA . ARG A 1 208 ? 17.933 -25.407 -29.754 1.00 65.38 208 ARG A CA 1
ATOM 1634 C C . ARG A 1 208 ? 17.042 -24.222 -29.377 1.00 65.38 208 ARG A C 1
ATOM 1636 O O . ARG A 1 208 ? 16.060 -24.409 -28.664 1.00 65.38 208 ARG A O 1
ATOM 1643 N N . GLY A 1 209 ? 17.344 -23.021 -29.875 1.00 63.25 209 GLY A N 1
ATOM 1644 C CA . GLY A 1 209 ? 16.510 -21.834 -29.660 1.00 63.25 209 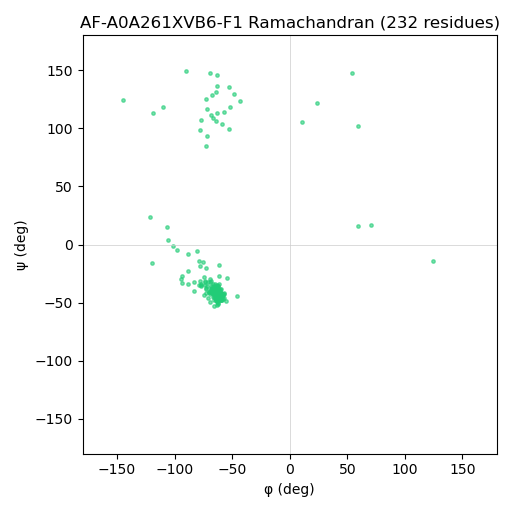GLY A CA 1
ATOM 1645 C C . GLY A 1 209 ? 15.127 -21.956 -30.307 1.00 63.25 209 GLY A C 1
ATOM 1646 O O . GLY A 1 209 ? 14.121 -21.627 -29.684 1.00 63.25 209 GLY A O 1
ATOM 1647 N N . SER A 1 210 ? 15.060 -22.500 -31.526 1.00 64.62 210 SER A N 1
ATOM 1648 C CA . SER A 1 210 ? 13.799 -22.752 -32.232 1.00 64.62 210 SER A CA 1
ATOM 1649 C C . SER A 1 210 ? 12.963 -23.852 -31.562 1.00 64.62 210 SER A C 1
ATOM 1651 O O . SER A 1 210 ? 11.749 -23.692 -31.435 1.00 64.62 210 SER A O 1
ATOM 1653 N N . GLN A 1 211 ? 13.587 -24.920 -31.053 1.00 58.22 211 GLN A N 1
ATOM 1654 C CA . GLN A 1 211 ? 12.896 -25.966 -30.285 1.00 58.22 211 GLN A CA 1
ATOM 1655 C C . GLN A 1 211 ? 12.342 -25.435 -28.957 1.00 58.22 211 GLN A C 1
ATOM 1657 O O . GLN A 1 211 ? 11.172 -25.664 -28.664 1.00 58.22 211 GLN A O 1
ATOM 1662 N N . ALA A 1 212 ? 13.110 -24.629 -28.215 1.00 60.03 212 ALA A N 1
ATOM 1663 C CA . ALA A 1 212 ? 12.633 -23.994 -26.983 1.00 60.03 212 ALA A CA 1
ATOM 1664 C C . ALA A 1 212 ? 11.464 -23.018 -27.233 1.00 60.03 212 ALA A C 1
ATOM 1666 O O . ALA A 1 212 ? 10.539 -22.916 -26.423 1.00 60.03 212 ALA A O 1
ATOM 1667 N N . HIS A 1 213 ? 11.468 -22.318 -28.372 1.00 58.53 213 HIS A N 1
ATOM 1668 C CA . HIS A 1 213 ? 10.360 -21.445 -28.761 1.00 58.53 213 HIS A CA 1
ATOM 1669 C C . HIS A 1 213 ? 9.101 -22.238 -29.158 1.00 58.53 213 HIS A C 1
ATOM 1671 O O . HIS A 1 213 ? 7.985 -21.787 -28.906 1.00 58.53 213 HIS A O 1
ATOM 1677 N N . THR A 1 214 ? 9.270 -23.434 -29.728 1.00 62.81 214 THR A N 1
ATOM 1678 C CA . THR A 1 214 ? 8.151 -24.313 -30.100 1.00 62.81 214 THR A CA 1
ATOM 1679 C C . THR A 1 214 ? 7.539 -24.969 -28.860 1.00 62.81 214 THR A C 1
ATOM 1681 O O . THR A 1 214 ? 6.326 -24.938 -28.703 1.00 62.81 214 THR A O 1
ATOM 1684 N N . GLU A 1 215 ? 8.356 -25.453 -27.917 1.00 59.75 215 GLU A N 1
ATOM 1685 C CA . GLU A 1 215 ? 7.885 -26.028 -26.643 1.00 59.75 215 GLU A CA 1
ATOM 1686 C C . GLU A 1 215 ? 7.155 -25.003 -25.762 1.00 59.75 215 GLU A C 1
ATOM 1688 O O . GLU A 1 215 ? 6.170 -25.327 -25.100 1.00 59.75 215 GLU A O 1
ATOM 1693 N N . THR A 1 216 ? 7.600 -23.743 -25.767 1.00 62.59 216 THR A N 1
ATOM 1694 C CA . THR A 1 216 ? 6.901 -22.668 -25.046 1.00 62.59 216 THR A CA 1
ATOM 1695 C C . THR A 1 216 ? 5.590 -22.274 -25.724 1.00 62.59 216 THR A C 1
ATOM 1697 O O . THR A 1 216 ? 4.617 -22.000 -25.022 1.00 62.59 216 THR A O 1
ATOM 1700 N N . GLN A 1 217 ? 5.517 -22.294 -27.059 1.00 62.84 217 GLN A N 1
ATOM 1701 C CA . GLN A 1 217 ? 4.259 -22.092 -27.787 1.00 62.84 217 GLN A CA 1
ATOM 1702 C C . GLN A 1 217 ? 3.264 -23.228 -27.540 1.00 62.84 217 GLN A C 1
ATOM 1704 O O . GLN A 1 217 ? 2.102 -22.946 -27.258 1.00 62.84 217 GLN A O 1
ATOM 1709 N N . ASP A 1 218 ? 3.734 -24.474 -27.547 1.00 63.78 218 ASP A N 1
ATOM 1710 C CA . ASP A 1 218 ? 2.911 -25.663 -27.318 1.00 63.78 218 ASP A CA 1
ATOM 1711 C C . ASP A 1 218 ? 2.396 -25.703 -25.867 1.00 63.78 218 ASP A C 1
ATOM 1713 O O . ASP A 1 218 ? 1.219 -25.950 -25.621 1.00 63.78 218 ASP A O 1
ATOM 1717 N N . ALA A 1 219 ? 3.223 -25.315 -24.885 1.00 65.25 219 ALA A N 1
ATOM 1718 C CA . ALA A 1 219 ? 2.793 -25.159 -23.492 1.00 65.25 219 ALA A CA 1
ATOM 1719 C C . ALA A 1 219 ? 1.764 -24.027 -23.302 1.00 65.25 219 ALA A C 1
ATOM 1721 O O . ALA A 1 219 ? 0.832 -24.159 -22.504 1.00 65.25 219 ALA A O 1
ATOM 1722 N N . ILE A 1 220 ? 1.898 -22.915 -24.035 1.00 65.31 220 ILE A N 1
ATOM 1723 C CA . ILE A 1 220 ? 0.915 -21.820 -24.023 1.00 65.31 220 ILE A CA 1
ATOM 1724 C C . ILE A 1 220 ? -0.398 -22.262 -24.682 1.00 65.31 220 ILE A C 1
ATOM 1726 O O . ILE A 1 220 ? -1.473 -21.890 -24.208 1.00 65.31 220 ILE A O 1
ATOM 1730 N N . GLU A 1 221 ? -0.340 -23.059 -25.746 1.00 66.00 221 GLU A N 1
ATOM 1731 C CA . GLU A 1 221 ? -1.521 -23.590 -26.425 1.00 66.00 221 GLU A CA 1
ATOM 1732 C C . GLU A 1 221 ? -2.237 -24.643 -25.562 1.00 66.00 221 GLU A C 1
ATOM 1734 O O . GLU A 1 221 ? -3.451 -24.555 -25.373 1.00 66.00 221 GLU A O 1
ATOM 1739 N N . HIS A 1 222 ? -1.493 -25.525 -24.888 1.00 64.12 222 HIS A N 1
ATOM 1740 C CA . HIS A 1 222 ? -2.039 -26.476 -23.915 1.00 64.12 222 HIS A CA 1
ATOM 1741 C C . HIS A 1 222 ? -2.698 -25.781 -22.710 1.00 64.12 222 HIS A C 1
ATOM 1743 O O . HIS A 1 222 ? -3.753 -26.211 -22.240 1.00 64.12 222 HIS A O 1
ATOM 1749 N N . LEU A 1 223 ? -2.119 -24.674 -22.223 1.00 61.44 223 LEU A N 1
ATOM 1750 C CA . LEU A 1 223 ? -2.728 -23.853 -21.169 1.00 61.44 223 LEU A CA 1
ATOM 1751 C C . LEU A 1 223 ? -3.982 -23.109 -21.654 1.00 61.44 223 LEU A C 1
ATOM 1753 O O . LEU A 1 223 ? -4.915 -22.926 -20.873 1.00 61.44 223 LEU A O 1
ATOM 1757 N N . LYS A 1 224 ? -4.050 -22.715 -22.933 1.00 64.94 224 LYS A N 1
ATOM 1758 C CA . LYS A 1 224 ? -5.267 -22.139 -23.529 1.00 64.94 224 LYS A CA 1
ATOM 1759 C C . LYS A 1 224 ? -6.386 -23.170 -23.669 1.00 64.94 224 LYS A C 1
ATOM 1761 O O . LYS A 1 224 ? -7.528 -22.825 -23.380 1.00 64.94 224 LYS A O 1
ATOM 1766 N N . VAL A 1 225 ? -6.074 -24.410 -24.050 1.00 63.78 225 VAL A N 1
ATOM 1767 C CA . VAL A 1 225 ? -7.056 -25.509 -24.126 1.00 63.78 225 VAL A CA 1
ATOM 1768 C C . VAL A 1 225 ? -7.613 -25.835 -22.736 1.00 63.78 225 VAL A C 1
ATOM 1770 O O . VAL A 1 225 ? -8.829 -25.843 -22.559 1.00 63.78 225 VAL A O 1
ATOM 1773 N N . LEU A 1 226 ? -6.749 -25.959 -21.721 1.00 58.53 226 LEU A N 1
ATOM 1774 C CA . LEU A 1 226 ? -7.177 -26.190 -20.333 1.00 58.53 226 LEU A CA 1
ATOM 1775 C C . LEU A 1 226 ? -8.044 -25.050 -19.773 1.00 58.53 226 LEU A C 1
ATOM 1777 O O . LEU A 1 226 ? -8.965 -25.304 -19.001 1.00 58.53 226 LEU A O 1
ATOM 1781 N N . ASN A 1 227 ? -7.781 -23.802 -20.173 1.00 56.75 227 ASN A N 1
ATOM 1782 C CA . ASN A 1 227 ? -8.592 -22.653 -19.767 1.00 56.75 227 ASN A CA 1
ATOM 1783 C C . ASN A 1 227 ? -9.951 -22.589 -20.497 1.00 56.75 227 ASN A C 1
ATOM 1785 O O . ASN A 1 227 ? -10.923 -22.066 -19.948 1.00 56.75 227 ASN A O 1
ATOM 1789 N N . ASN A 1 228 ? -10.042 -23.129 -21.717 1.00 53.22 228 ASN A N 1
ATOM 1790 C CA . ASN A 1 228 ? -11.281 -23.166 -22.495 1.00 53.22 228 ASN A CA 1
ATOM 1791 C C . ASN A 1 228 ? -12.244 -24.260 -21.992 1.00 53.22 228 ASN A C 1
ATOM 1793 O O . ASN A 1 228 ? -13.453 -24.037 -21.939 1.00 53.22 228 ASN A O 1
ATOM 1797 N N . ASP A 1 229 ? -11.715 -25.390 -21.512 1.00 53.84 229 ASP A N 1
ATOM 1798 C CA . ASP A 1 229 ? -12.516 -26.464 -20.902 1.00 53.8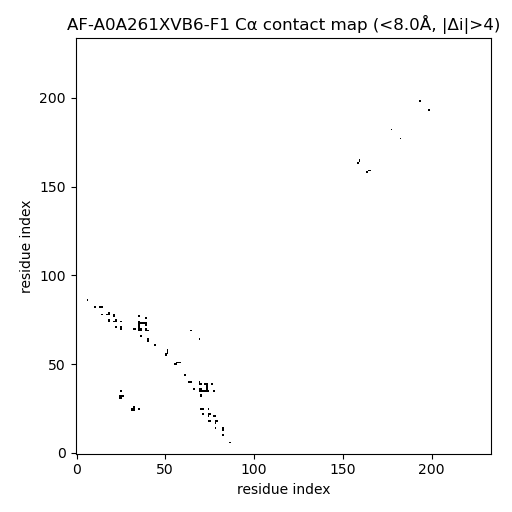4 229 ASP A CA 1
ATOM 1799 C C . ASP A 1 229 ? -13.112 -26.058 -19.541 1.00 53.84 229 ASP A C 1
ATOM 1801 O O . ASP A 1 229 ? -14.220 -26.468 -19.191 1.00 53.84 229 ASP A O 1
ATOM 1805 N N . THR A 1 230 ? -12.446 -25.174 -18.789 1.00 53.19 230 THR A N 1
ATOM 1806 C CA . THR A 1 230 ? -12.996 -24.613 -17.541 1.00 53.19 230 THR A CA 1
ATOM 1807 C C . THR A 1 230 ? -14.081 -23.555 -17.750 1.00 53.19 230 THR A C 1
ATOM 1809 O O . THR A 1 230 ? -14.815 -23.262 -16.809 1.00 53.19 230 THR A O 1
ATOM 1812 N N . SER A 1 231 ? -14.230 -23.001 -18.959 1.00 50.53 231 SER A N 1
ATOM 1813 C CA . SER A 1 231 ? -15.260 -21.993 -19.258 1.00 50.53 231 SER A CA 1
ATOM 1814 C C . SER A 1 231 ? -16.604 -22.591 -19.702 1.00 50.53 231 SER A C 1
ATOM 1816 O O . SER A 1 231 ? -17.577 -21.849 -19.815 1.00 50.53 231 SER A O 1
ATOM 1818 N N . HIS A 1 232 ? -16.680 -23.907 -19.936 1.00 51.03 232 HIS A N 1
ATOM 1819 C CA . HIS A 1 232 ? -17.910 -24.621 -20.312 1.00 51.03 232 HIS A CA 1
ATOM 1820 C C . HIS A 1 232 ? -18.520 -25.474 -19.178 1.00 51.03 232 HIS A C 1
ATOM 1822 O O . HIS A 1 232 ? -19.525 -26.147 -19.398 1.00 51.03 232 HIS A O 1
ATOM 1828 N N . ALA A 1 233 ? -17.946 -25.438 -17.968 1.00 50.56 233 ALA A N 1
ATOM 1829 C CA . ALA A 1 233 ? -18.416 -26.188 -16.792 1.00 50.56 233 ALA A CA 1
ATOM 1830 C C . ALA A 1 233 ? -19.108 -25.321 -15.711 1.00 50.56 233 ALA A C 1
ATOM 1832 O O . ALA A 1 233 ? -19.324 -25.786 -14.590 1.00 50.56 233 ALA A O 1
ATOM 1833 N N . THR A 1 234 ? -19.486 -24.086 -16.044 1.00 44.47 234 THR A N 1
ATOM 1834 C CA . THR A 1 234 ? -20.367 -23.198 -15.256 1.00 44.47 234 THR A CA 1
ATOM 1835 C C . THR A 1 234 ? -21.418 -22.602 -16.165 1.00 44.47 234 THR A C 1
ATOM 1837 O O . THR A 1 234 ? -22.591 -22.550 -15.740 1.00 44.47 234 THR A O 1
#